Protein AF-A0A8H4RBU8-F1 (afdb_monomer_lite)

Sequence (210 aa):
MFERLAGYVRSFERNEGLQQQMAPPYAKTVLLDLEDGFGRPEDHDNSFPENPYINPYCLHPVEKALMDANFASVEMNLKRFIAARKVVIEFLESQYRCINSESRQLAEFVKSFKRTGLLLDPAREHRNHAPGLWSSIMCLNYAGEVLLRLEDYARTFVRDVPQETKSVFRLMQANFARSYKSLPRELAMKTASDLVESSWDKGCHFFFAA

Organism: NCBI:txid354080

Radius of gyration: 24.02 Å; chains: 1; bounding box: 47×50×72 Å

Secondary structure (DSSP, 8-state):
-HHHHHHHHHHHHT-HHHHHHTS-THHHHTTTSSSS-S--SS---S---SSTT--TT---HHHHHHHHHHHHHHTT-HHHHHHHHHHHHHHHHHHHHHHHHHHHHHHHHHHHH-STTSTT-TTSTT---PPPHHHHHHHHHHHHHHHHHHHHHHHTTS----HHHHHHHHHTHHHHHHHHHTSHHHHHHHHHHHHHHHHHHHHHHHHS--

Structure (mmCIF, N/CA/C/O backbone):
data_AF-A0A8H4RBU8-F1
#
_entry.id   AF-A0A8H4RBU8-F1
#
loop_
_atom_site.group_PDB
_atom_site.id
_atom_site.type_symbol
_atom_site.label_atom_id
_atom_site.label_alt_id
_atom_site.label_comp_id
_atom_site.label_asym_id
_atom_site.label_entity_id
_atom_site.label_seq_id
_atom_site.pdbx_PDB_ins_code
_atom_site.Cartn_x
_atom_site.Cartn_y
_atom_site.Cartn_z
_atom_site.occupancy
_atom_site.B_iso_or_equiv
_atom_site.auth_seq_id
_atom_site.auth_comp_id
_atom_site.auth_asym_id
_atom_site.auth_atom_id
_atom_site.pdbx_PDB_model_num
ATOM 1 N N . MET A 1 1 ? -5.779 -21.470 11.104 1.00 47.03 1 MET A N 1
ATOM 2 C CA . MET A 1 1 ? -5.625 -20.089 10.578 1.00 47.03 1 MET A CA 1
ATOM 3 C C . MET A 1 1 ? -5.223 -19.113 11.683 1.00 47.03 1 MET A C 1
ATOM 5 O O . MET A 1 1 ? -4.214 -18.441 11.525 1.00 47.03 1 MET A O 1
ATOM 9 N N . PHE A 1 2 ? -5.930 -19.100 12.821 1.00 48.91 2 PHE A N 1
ATOM 10 C CA . PHE A 1 2 ? -5.617 -18.235 13.969 1.00 48.91 2 PHE A CA 1
ATOM 11 C C . PHE A 1 2 ? -4.249 -18.485 14.619 1.00 48.91 2 PHE A C 1
ATOM 13 O O . PHE A 1 2 ? -3.610 -17.523 15.013 1.00 48.91 2 PHE A O 1
ATOM 20 N N . GLU A 1 3 ? -3.745 -19.722 14.664 1.00 62.94 3 GLU A N 1
ATOM 21 C CA . GLU A 1 3 ? -2.422 -19.996 15.258 1.00 62.94 3 GLU A CA 1
ATOM 22 C C . GLU A 1 3 ? -1.255 -19.400 14.468 1.00 62.94 3 GLU A C 1
ATOM 24 O O . GLU A 1 3 ? -0.310 -18.888 15.059 1.00 62.94 3 GLU A O 1
ATOM 29 N N . ARG A 1 4 ? -1.332 -19.404 13.130 1.00 60.72 4 ARG A N 1
ATOM 30 C CA . ARG A 1 4 ? -0.316 -18.752 12.286 1.00 60.72 4 ARG A CA 1
ATOM 31 C C . ARG A 1 4 ? -0.345 -17.238 12.467 1.00 60.72 4 ARG A C 1
ATOM 33 O O . ARG A 1 4 ? 0.707 -16.614 12.516 1.00 60.72 4 ARG A O 1
ATOM 40 N N . LEU A 1 5 ? -1.544 -16.668 12.613 1.00 58.22 5 LEU A N 1
ATOM 41 C CA . LEU A 1 5 ? -1.716 -15.245 12.891 1.00 58.22 5 LEU A CA 1
ATOM 42 C C . LEU A 1 5 ? -1.204 -14.888 14.295 1.00 58.22 5 LEU A C 1
ATOM 44 O O . LEU A 1 5 ? -0.493 -13.909 14.449 1.00 58.22 5 LEU A O 1
ATOM 48 N N . ALA A 1 6 ? -1.501 -15.710 15.304 1.00 67.25 6 ALA A N 1
ATOM 49 C CA . ALA A 1 6 ? -1.014 -15.528 16.668 1.00 67.25 6 ALA A CA 1
ATOM 50 C C . ALA A 1 6 ? 0.511 -15.675 16.751 1.00 67.25 6 ALA A C 1
ATOM 52 O O . ALA A 1 6 ? 1.163 -14.905 17.447 1.00 67.25 6 ALA A O 1
ATOM 53 N N . GLY A 1 7 ? 1.090 -16.624 16.010 1.00 73.75 7 GLY A N 1
ATOM 54 C CA . GLY A 1 7 ? 2.538 -16.765 15.867 1.00 73.75 7 GLY A CA 1
ATOM 55 C C . GLY A 1 7 ? 3.173 -15.526 15.240 1.00 73.75 7 GLY A C 1
ATOM 56 O O . GLY A 1 7 ? 4.149 -15.014 15.778 1.00 73.75 7 GLY A O 1
ATOM 57 N N . TYR A 1 8 ? 2.573 -15.004 14.166 1.00 70.12 8 TYR A N 1
ATOM 58 C CA . TYR A 1 8 ? 3.007 -13.767 13.518 1.00 70.12 8 TYR A CA 1
ATOM 59 C C . TYR A 1 8 ? 2.931 -12.559 14.465 1.00 70.12 8 TYR A C 1
ATOM 61 O O . TYR A 1 8 ? 3.923 -11.856 14.640 1.00 70.12 8 TYR A O 1
ATOM 69 N N . VAL A 1 9 ? 1.798 -12.360 15.146 1.00 69.31 9 VAL A N 1
ATOM 70 C CA . VAL A 1 9 ? 1.608 -11.256 16.104 1.00 69.31 9 VAL A CA 1
ATOM 71 C C . VAL A 1 9 ? 2.616 -11.348 17.252 1.00 69.31 9 VAL A C 1
ATOM 73 O O . VAL A 1 9 ? 3.317 -10.380 17.520 1.00 69.31 9 VAL A O 1
ATOM 76 N N . ARG A 1 10 ? 2.801 -12.533 17.847 1.00 71.69 10 ARG A N 1
ATOM 77 C CA . ARG A 1 10 ? 3.800 -12.747 18.910 1.00 71.69 10 ARG A CA 1
ATOM 78 C C . ARG A 1 10 ? 5.235 -12.532 18.436 1.00 71.69 10 ARG A C 1
ATOM 80 O O . ARG A 1 10 ? 6.072 -12.087 19.209 1.00 71.69 10 ARG A O 1
ATOM 87 N N . SER A 1 11 ? 5.557 -12.881 17.188 1.00 70.56 11 SER A N 1
ATOM 88 C CA . SER 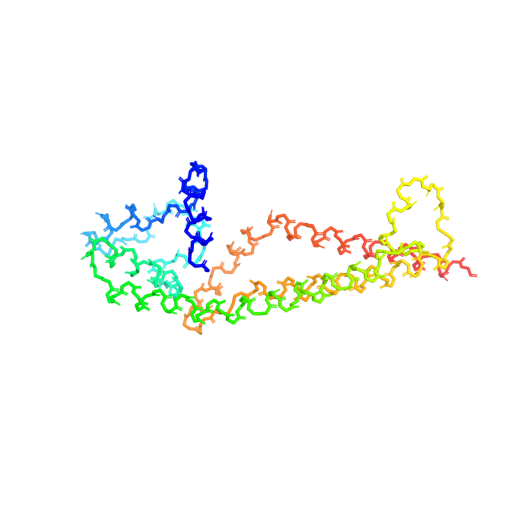A 1 11 ? 6.881 -12.589 16.625 1.00 70.56 11 SER A CA 1
ATOM 89 C C . SER A 1 11 ? 7.093 -11.096 16.388 1.00 70.56 11 SER A C 1
ATOM 91 O O . SER A 1 11 ? 8.215 -10.616 16.518 1.00 70.56 11 SER A O 1
ATOM 93 N N . PHE A 1 12 ? 6.016 -10.366 16.105 1.00 65.81 12 PHE A N 1
ATOM 94 C CA . PHE A 1 12 ? 6.028 -8.922 15.930 1.00 65.81 12 PHE A CA 1
ATOM 95 C C . PHE A 1 12 ? 6.224 -8.193 17.269 1.00 65.81 12 PHE A C 1
ATOM 97 O O . PHE A 1 12 ? 7.044 -7.286 17.353 1.00 65.81 12 PHE A O 1
ATOM 104 N N . GLU A 1 13 ? 5.566 -8.661 18.335 1.00 66.94 13 GLU A N 1
ATOM 105 C CA . GLU A 1 1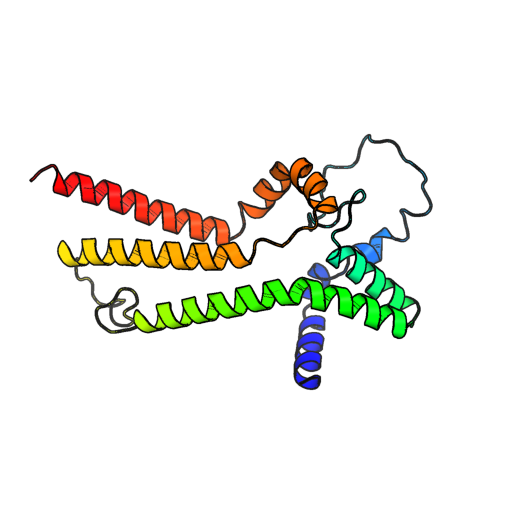3 ? 5.722 -8.156 19.713 1.00 66.94 13 GLU A CA 1
ATOM 106 C C . GLU A 1 13 ? 7.147 -8.311 20.273 1.00 66.94 13 GLU A C 1
ATOM 108 O O . GLU A 1 13 ? 7.510 -7.620 21.218 1.00 66.94 13 GLU A O 1
ATOM 113 N N . ARG A 1 14 ? 7.969 -9.204 19.704 1.00 75.00 14 ARG A N 1
ATOM 114 C CA . ARG A 1 14 ? 9.366 -9.419 20.126 1.00 75.00 14 ARG A CA 1
ATOM 115 C C . ARG A 1 14 ? 10.355 -8.418 19.533 1.00 75.00 14 ARG A C 1
ATOM 117 O O . ARG A 1 14 ? 11.491 -8.364 19.993 1.00 75.00 14 ARG A O 1
ATOM 124 N N . ASN A 1 15 ? 9.977 -7.690 18.483 1.00 78.94 15 ASN A N 1
ATOM 125 C CA . ASN A 1 15 ? 10.850 -6.702 17.862 1.00 78.94 15 ASN A CA 1
ATOM 126 C C . ASN A 1 15 ? 10.545 -5.323 18.452 1.00 78.94 15 ASN A C 1
ATOM 128 O O . ASN A 1 15 ? 9.564 -4.690 18.067 1.00 78.94 15 ASN A O 1
ATOM 132 N N . GLU A 1 16 ? 11.402 -4.853 19.359 1.00 71.81 16 GLU A N 1
ATOM 133 C CA . GLU A 1 16 ? 11.207 -3.579 20.064 1.00 71.81 16 GLU A CA 1
ATOM 134 C C . GLU A 1 16 ? 11.100 -2.374 19.118 1.00 71.81 16 GLU A C 1
ATOM 136 O O . GLU A 1 16 ? 10.319 -1.462 19.378 1.00 71.81 16 GLU A O 1
ATOM 141 N N . GLY A 1 17 ? 11.811 -2.377 17.984 1.00 72.31 17 GLY A N 1
ATOM 142 C CA . GLY A 1 17 ? 11.733 -1.288 17.004 1.00 72.31 17 GLY A CA 1
ATOM 143 C C . GLY A 1 17 ? 10.360 -1.207 16.335 1.00 72.31 17 GLY A C 1
ATOM 144 O O . GLY A 1 17 ? 9.771 -0.133 16.231 1.00 72.31 17 GLY A O 1
ATOM 145 N N . LEU A 1 18 ? 9.807 -2.356 15.941 1.00 63.50 18 LEU A N 1
ATOM 146 C CA . LEU A 1 18 ? 8.459 -2.430 15.373 1.00 63.50 18 LEU A CA 1
ATOM 147 C C . LEU A 1 18 ? 7.377 -2.190 16.430 1.00 63.50 18 LEU A C 1
ATOM 149 O O . LEU A 1 18 ? 6.341 -1.601 16.131 1.00 63.50 18 LEU A O 1
ATOM 153 N N . GLN A 1 19 ? 7.622 -2.607 17.671 1.00 66.00 19 GLN A N 1
ATOM 154 C CA . GLN A 1 19 ? 6.725 -2.354 18.792 1.00 66.00 19 GLN A CA 1
ATOM 155 C C . GLN A 1 19 ? 6.627 -0.857 19.104 1.00 66.00 19 GLN A C 1
ATOM 157 O O . GLN A 1 19 ? 5.526 -0.357 19.308 1.00 66.00 19 GLN A O 1
ATOM 162 N N . GLN A 1 20 ? 7.749 -0.132 19.088 1.00 66.12 20 GLN A N 1
ATOM 163 C CA . GLN A 1 20 ? 7.764 1.322 19.265 1.00 66.12 20 GLN A CA 1
ATOM 164 C C . GLN A 1 20 ? 7.075 2.048 18.102 1.00 66.12 20 GLN A C 1
ATOM 166 O O . GLN A 1 20 ? 6.310 2.975 18.345 1.00 66.12 20 GLN A O 1
ATOM 171 N N . GLN A 1 21 ? 7.275 1.593 16.860 1.00 62.91 21 GLN A N 1
ATOM 172 C CA . GLN A 1 21 ? 6.616 2.163 15.675 1.00 62.91 21 GLN A CA 1
ATOM 173 C C . GLN A 1 21 ? 5.107 1.886 15.617 1.00 62.91 21 GLN A C 1
ATOM 175 O O . GLN A 1 21 ? 4.357 2.683 15.062 1.00 62.91 21 GLN A O 1
ATOM 180 N N . MET A 1 22 ? 4.650 0.756 16.164 1.00 58.22 22 MET A N 1
ATOM 181 C CA . MET A 1 22 ? 3.228 0.396 16.209 1.00 58.22 22 MET A CA 1
ATOM 182 C C . MET A 1 22 ? 2.555 0.734 17.540 1.00 58.22 22 MET A C 1
ATOM 184 O O . MET A 1 22 ? 1.374 0.426 17.714 1.00 58.22 22 MET A O 1
ATOM 188 N N . ALA A 1 23 ? 3.277 1.352 18.480 1.00 64.06 23 ALA A N 1
ATOM 189 C CA . ALA A 1 23 ? 2.697 1.816 19.727 1.00 64.06 23 ALA A CA 1
ATOM 190 C C . ALA A 1 23 ? 1.659 2.897 19.397 1.00 64.06 23 ALA A C 1
ATOM 192 O O . ALA A 1 23 ? 2.007 3.931 18.821 1.00 64.06 23 ALA A O 1
ATOM 193 N N . PRO A 1 24 ? 0.377 2.680 19.726 1.00 60.12 24 PRO A N 1
ATOM 194 C CA . PRO A 1 24 ? -0.644 3.631 19.351 1.00 60.12 24 PRO A CA 1
ATOM 195 C C . PRO A 1 24 ? -0.396 4.977 20.049 1.00 60.12 24 PRO A C 1
ATOM 197 O O . PRO A 1 24 ? -0.233 5.004 21.273 1.00 60.12 24 PRO A O 1
ATOM 200 N N . PRO A 1 25 ? -0.426 6.113 19.330 1.00 62.50 25 PRO A N 1
ATOM 201 C CA . PRO A 1 25 ? -0.227 7.427 19.943 1.00 62.50 25 PRO A CA 1
ATOM 202 C C . PRO A 1 25 ? -1.323 7.749 20.971 1.00 62.50 25 PRO A C 1
ATOM 204 O O . PRO A 1 25 ? -1.067 8.458 21.944 1.00 62.50 25 PRO A O 1
ATOM 207 N N . TYR A 1 26 ? -2.510 7.149 20.821 1.00 59.38 26 TYR A N 1
ATOM 208 C CA . TYR A 1 26 ? -3.628 7.232 21.767 1.00 59.38 26 TYR A CA 1
ATOM 209 C C . TYR A 1 26 ? -3.370 6.523 23.108 1.00 59.38 26 TYR A C 1
ATOM 211 O O . TYR A 1 26 ? -4.093 6.781 24.065 1.00 59.38 26 TYR A O 1
ATOM 219 N N . ALA A 1 27 ? -2.331 5.689 23.238 1.00 49.91 27 ALA A N 1
ATOM 220 C CA . ALA A 1 27 ? -1.902 5.198 24.552 1.00 49.91 27 ALA A CA 1
ATOM 221 C C . ALA A 1 27 ? -1.202 6.284 25.394 1.00 49.91 27 ALA A C 1
ATOM 223 O O . ALA A 1 27 ? -1.146 6.156 26.613 1.00 49.91 27 ALA A O 1
ATOM 224 N N . LYS A 1 28 ? -0.677 7.346 24.760 1.00 47.62 28 LYS A N 1
ATOM 225 C CA . LYS A 1 28 ? 0.006 8.466 25.433 1.00 47.62 28 LYS A CA 1
ATOM 226 C C . LYS A 1 28 ? -0.839 9.741 25.541 1.00 47.62 28 LYS A C 1
ATOM 228 O O . LYS A 1 28 ? -0.664 10.477 26.501 1.00 47.62 28 LYS A O 1
ATOM 233 N N . THR A 1 29 ? -1.728 10.011 24.583 1.00 45.50 29 THR A N 1
ATOM 234 C CA . THR A 1 29 ? -2.421 11.317 24.453 1.00 45.50 29 THR A CA 1
ATOM 235 C C . THR A 1 29 ? -3.745 11.426 25.211 1.00 45.50 29 THR A C 1
ATOM 237 O O . THR A 1 29 ? -4.122 12.517 25.623 1.00 45.50 29 THR A O 1
ATOM 240 N N . VAL A 1 30 ? -4.449 10.322 25.479 1.00 44.06 30 VAL A N 1
ATOM 241 C CA . VAL A 1 30 ? -5.809 10.415 26.051 1.00 44.06 30 VAL A CA 1
ATOM 242 C C . VAL A 1 30 ? -5.823 10.877 27.516 1.00 44.06 30 VAL A C 1
ATOM 244 O O . VAL A 1 30 ? -6.834 11.392 27.982 1.00 44.06 30 VAL A O 1
ATOM 247 N N . LEU A 1 31 ? -4.707 10.758 28.238 1.00 40.53 31 LEU A N 1
ATOM 248 C CA . LEU A 1 31 ? -4.622 11.256 29.615 1.00 40.53 31 LEU A CA 1
ATOM 249 C C . LEU A 1 31 ? -4.379 12.770 29.720 1.00 40.53 31 LEU A C 1
ATOM 251 O O . LEU A 1 31 ? -4.458 13.283 30.828 1.00 40.53 31 LEU A O 1
ATOM 255 N N . LEU A 1 32 ? -4.089 13.478 28.621 1.00 41.75 32 LEU A N 1
ATOM 256 C CA . LEU A 1 32 ? -3.751 14.909 28.671 1.00 41.75 32 LEU A CA 1
ATOM 257 C C . LEU A 1 32 ? -4.797 15.822 28.006 1.00 41.75 32 LEU A C 1
ATOM 259 O O . LEU A 1 32 ? -4.982 16.939 28.470 1.00 41.75 32 LEU A O 1
ATOM 263 N N . ASP A 1 33 ? -5.549 15.349 27.006 1.00 39.94 33 ASP A N 1
ATOM 264 C CA . ASP A 1 33 ? -6.381 16.248 26.179 1.00 39.94 33 ASP A CA 1
ATOM 265 C C . ASP A 1 33 ? -7.879 16.294 26.541 1.00 39.94 33 ASP A C 1
ATOM 267 O O . ASP A 1 33 ? -8.643 17.033 25.922 1.00 39.94 33 ASP A O 1
ATOM 271 N N . LEU A 1 34 ? -8.343 15.515 27.526 1.00 42.97 34 LEU A N 1
ATOM 272 C CA . LEU A 1 34 ? -9.742 15.583 27.989 1.00 42.97 34 LEU A CA 1
ATOM 273 C C . LEU A 1 34 ? -9.952 16.529 29.183 1.00 42.97 34 LEU A C 1
ATOM 275 O O . LEU A 1 34 ? -11.103 16.800 29.526 1.00 42.97 34 LEU A O 1
ATOM 279 N N . GLU A 1 35 ? -8.879 17.042 29.793 1.00 40.44 35 GLU A N 1
ATOM 280 C CA . GLU A 1 35 ? -8.968 17.973 30.928 1.00 40.44 35 GLU A CA 1
ATOM 281 C C . GLU A 1 35 ? -8.773 19.446 30.544 1.00 40.44 35 GLU A C 1
ATOM 283 O O . GLU A 1 35 ? -9.277 20.308 31.263 1.00 40.44 35 GLU A O 1
ATOM 288 N N . ASP A 1 36 ? -8.146 19.760 29.404 1.00 33.75 36 ASP A N 1
ATOM 289 C CA . ASP A 1 36 ? -7.885 21.153 29.019 1.00 33.75 36 ASP A CA 1
ATOM 290 C C . ASP A 1 36 ? -8.813 21.612 27.885 1.00 33.75 36 ASP A C 1
ATOM 292 O O . ASP A 1 36 ? -8.657 21.303 26.702 1.00 33.75 36 ASP A O 1
ATOM 296 N N . GLY A 1 37 ? -9.867 22.324 28.281 1.00 35.09 37 GLY A N 1
ATOM 297 C CA . GLY A 1 37 ? -10.867 22.862 27.372 1.00 35.09 37 GLY A CA 1
ATOM 298 C C . GLY A 1 37 ? -10.277 23.864 26.382 1.00 35.09 37 GLY A C 1
ATOM 299 O O . GLY A 1 37 ? -9.488 24.717 26.762 1.00 35.09 37 GLY A O 1
ATOM 300 N N . PHE A 1 38 ? -10.731 23.795 25.125 1.00 37.47 38 PHE A N 1
ATOM 301 C CA . PHE A 1 38 ? -10.695 24.879 24.127 1.00 37.47 38 PHE A CA 1
ATOM 302 C C . PHE A 1 38 ? -9.485 25.841 24.228 1.00 37.47 38 PHE A C 1
ATOM 304 O O . PHE A 1 38 ? -9.647 27.064 24.288 1.00 37.47 38 PHE A O 1
ATOM 311 N N . GLY A 1 39 ? -8.272 25.282 24.241 1.00 29.88 39 GLY A N 1
ATOM 312 C CA . GLY A 1 39 ? -7.016 26.027 24.223 1.00 29.88 39 GLY A CA 1
ATOM 313 C C . GLY A 1 39 ? -6.760 26.685 22.864 1.00 29.88 39 GLY A C 1
ATOM 314 O O . GLY A 1 39 ? -7.082 26.135 21.813 1.00 29.88 39 GLY A O 1
ATOM 315 N N . ARG A 1 40 ? -6.228 27.909 22.901 1.00 34.25 40 ARG A N 1
ATOM 316 C CA . ARG A 1 40 ? -6.019 28.828 21.768 1.00 34.25 40 ARG A CA 1
ATOM 317 C C . ARG A 1 40 ? -5.132 28.252 20.645 1.00 34.25 40 ARG A C 1
ATOM 319 O O . ARG A 1 40 ? -4.237 27.465 20.926 1.00 34.25 40 ARG A O 1
ATOM 326 N N . PRO A 1 41 ? -5.308 28.710 19.389 1.00 39.34 41 PRO A N 1
ATOM 327 C CA . PRO A 1 41 ? -4.567 28.232 18.221 1.00 39.34 41 PRO A CA 1
ATOM 328 C C . PRO A 1 41 ? -3.205 28.930 18.060 1.00 39.34 41 PRO A C 1
ATOM 330 O O . PRO A 1 41 ? -2.902 29.439 16.985 1.00 39.34 41 PRO A O 1
ATOM 333 N N . GLU A 1 42 ? -2.396 29.009 19.113 1.00 39.84 42 GLU A N 1
ATOM 334 C CA . GLU A 1 42 ? -1.063 29.614 19.036 1.00 39.84 42 GLU A CA 1
ATOM 335 C C . GLU A 1 42 ? -0.072 28.715 19.792 1.00 39.84 42 GLU A C 1
ATOM 337 O O . GLU A 1 42 ? -0.317 28.342 20.934 1.00 39.84 42 GLU A O 1
ATOM 342 N N . ASP A 1 43 ? 1.012 28.335 19.107 1.00 35.00 43 ASP A N 1
ATOM 343 C CA . ASP A 1 43 ? 2.185 27.597 19.610 1.00 35.00 43 ASP A CA 1
ATOM 344 C C . ASP A 1 43 ? 2.138 26.059 19.706 1.00 35.00 43 ASP A C 1
ATOM 346 O O . ASP A 1 43 ? 2.895 25.458 20.471 1.00 35.00 43 ASP A O 1
ATOM 350 N N . HIS A 1 44 ? 1.375 25.372 18.848 1.00 41.19 44 HIS A N 1
ATOM 351 C CA . HIS A 1 44 ? 1.728 23.980 18.547 1.00 41.19 44 HIS A CA 1
ATOM 352 C C . HIS A 1 44 ? 2.931 23.955 17.604 1.00 41.19 44 HIS A C 1
ATOM 354 O O . HIS A 1 44 ? 2.822 24.239 16.409 1.00 41.19 44 HIS A O 1
ATOM 360 N N . ASP A 1 45 ? 4.085 23.614 18.177 1.00 37.59 45 ASP A N 1
ATOM 361 C CA . ASP A 1 45 ? 5.233 23.055 17.475 1.00 37.59 45 ASP A CA 1
ATOM 362 C C . ASP A 1 45 ? 4.734 22.201 16.296 1.00 37.59 45 ASP A C 1
ATOM 364 O O . ASP A 1 45 ? 3.919 21.296 16.478 1.00 37.59 45 ASP A O 1
ATOM 368 N N . ASN A 1 46 ? 5.159 22.537 15.075 1.00 40.50 46 ASN A N 1
ATOM 369 C CA . ASN A 1 46 ? 4.684 21.974 13.801 1.00 40.50 46 ASN A CA 1
ATOM 370 C C . ASN A 1 46 ? 5.085 20.492 13.607 1.00 40.50 46 ASN A C 1
ATOM 372 O O . ASN A 1 46 ? 5.299 20.026 12.482 1.00 40.50 46 ASN A O 1
ATOM 376 N N . SER A 1 47 ? 5.203 19.731 14.691 1.00 44.91 47 SER A N 1
ATOM 377 C CA . SER A 1 47 ? 5.281 18.282 14.698 1.00 44.91 47 SER A CA 1
ATOM 378 C C . SER A 1 47 ? 3.893 17.723 14.383 1.00 44.91 47 SER A C 1
ATOM 380 O O . SER A 1 47 ? 3.154 17.230 15.230 1.00 44.91 47 SER A O 1
ATOM 382 N N . PHE A 1 48 ? 3.516 17.817 13.105 1.00 46.31 48 PHE A N 1
ATOM 383 C CA . PHE A 1 48 ? 2.414 17.025 12.575 1.00 46.31 48 PHE A CA 1
ATOM 384 C C . PHE A 1 48 ? 2.590 15.572 13.033 1.00 46.31 48 PHE A C 1
ATOM 386 O O . PHE A 1 48 ? 3.718 15.066 12.981 1.00 46.31 48 PHE A O 1
ATOM 393 N N . PRO A 1 49 ? 1.513 14.889 13.455 1.00 52.31 49 PRO A N 1
ATOM 394 C CA . PRO A 1 49 ? 1.610 13.488 13.815 1.00 52.31 49 PRO A CA 1
ATOM 395 C C . PRO A 1 49 ? 2.244 12.714 12.659 1.00 52.31 49 PRO A C 1
ATOM 397 O O . PRO A 1 49 ? 1.903 12.915 11.490 1.00 52.31 49 PRO A O 1
ATOM 400 N N . GLU A 1 50 ? 3.172 11.819 13.002 1.00 58.06 50 GLU A N 1
ATOM 401 C CA . GLU A 1 50 ? 3.887 10.945 12.062 1.00 58.06 50 GLU A CA 1
ATOM 402 C C . GLU A 1 50 ? 2.904 10.189 11.142 1.00 58.06 50 GLU A C 1
ATOM 404 O O . GLU A 1 50 ? 3.199 9.897 9.982 1.00 58.06 50 GLU A O 1
ATOM 409 N N . ASN A 1 51 ? 1.678 9.974 11.638 1.00 62.75 51 ASN A N 1
ATOM 410 C CA . ASN A 1 51 ? 0.528 9.529 10.870 1.00 62.75 51 ASN A CA 1
ATOM 411 C C . ASN A 1 51 ? -0.397 10.708 10.478 1.00 62.75 51 ASN A C 1
ATOM 413 O O . ASN A 1 51 ? -1.143 11.216 11.319 1.00 62.75 51 ASN A O 1
ATOM 417 N N . PRO A 1 52 ? -0.466 11.079 9.188 1.00 64.00 52 PRO A N 1
ATOM 418 C CA . PRO A 1 52 ? -1.274 12.208 8.728 1.00 64.00 52 PRO A CA 1
ATOM 419 C C . PRO A 1 52 ? -2.793 11.925 8.707 1.00 64.00 52 PRO A C 1
ATOM 421 O O . PRO A 1 52 ? -3.580 12.809 8.377 1.00 64.00 52 PRO A O 1
ATOM 424 N N . TYR A 1 53 ? -3.218 10.707 9.063 1.00 67.56 53 TYR A N 1
ATOM 425 C CA . TYR A 1 53 ? -4.627 10.313 9.222 1.00 67.56 53 TYR A CA 1
ATOM 426 C C . TYR A 1 53 ? -5.147 10.540 10.653 1.00 67.56 53 TYR A C 1
ATOM 428 O O . TYR A 1 53 ? -6.341 10.363 10.909 1.00 67.56 53 TYR A O 1
ATOM 436 N N . ILE A 1 54 ? -4.264 10.944 11.572 1.00 66.94 54 ILE A N 1
ATOM 437 C CA . ILE A 1 54 ? -4.595 11.335 12.940 1.00 66.94 54 ILE A CA 1
ATOM 438 C C . ILE A 1 54 ? -4.672 12.860 12.954 1.00 66.94 54 ILE A C 1
ATOM 440 O O . ILE A 1 54 ? -3.662 13.543 13.061 1.00 66.94 54 ILE A O 1
ATOM 444 N N . ASN A 1 55 ? -5.872 13.405 12.783 1.00 65.44 55 ASN A N 1
ATOM 445 C CA . ASN A 1 55 ? -6.118 14.838 12.903 1.00 65.44 55 ASN A CA 1
ATOM 446 C C . ASN A 1 55 ? -7.150 15.069 14.023 1.00 65.44 55 ASN A C 1
ATOM 448 O O . ASN A 1 55 ? -8.215 14.444 13.965 1.00 65.44 55 ASN A O 1
ATOM 452 N N . PRO A 1 56 ? -6.885 15.965 14.998 1.00 62.84 56 PRO A N 1
ATOM 453 C CA . PRO A 1 56 ? -7.839 16.313 16.058 1.00 62.84 56 PRO A CA 1
ATOM 454 C C . PRO A 1 56 ? -9.222 16.724 15.532 1.00 62.84 56 PRO A C 1
ATOM 456 O O . PRO A 1 56 ? -10.242 16.451 16.156 1.00 62.84 56 PRO A O 1
ATOM 459 N N . TYR A 1 57 ? -9.265 17.346 14.353 1.00 62.19 57 TYR A N 1
ATOM 460 C CA . TYR A 1 57 ? -10.481 17.874 13.738 1.00 62.19 57 TYR A CA 1
ATOM 461 C C . TYR A 1 57 ? -11.228 16.853 12.870 1.00 62.19 57 TYR A C 1
ATOM 463 O O . TYR A 1 57 ? -12.402 17.051 12.564 1.00 62.19 57 TYR A O 1
ATOM 471 N N . CYS A 1 58 ? -10.576 15.766 12.446 1.00 64.75 58 CYS A N 1
ATOM 472 C CA . CYS A 1 58 ? -11.222 14.702 11.679 1.00 64.75 58 CYS A CA 1
ATOM 473 C C . CYS A 1 58 ? -10.408 13.407 11.749 1.00 64.75 58 CYS A C 1
ATOM 475 O O . CYS A 1 58 ? -9.396 13.249 11.064 1.00 64.75 58 CYS A O 1
ATOM 477 N N . LEU A 1 59 ? -10.885 12.460 12.555 1.00 70.50 59 LEU A N 1
ATOM 478 C CA . LEU A 1 59 ? -10.320 11.118 12.622 1.00 70.50 59 LEU A CA 1
ATOM 479 C C . LEU A 1 59 ? -10.810 10.286 11.439 1.00 70.50 59 LEU A C 1
ATOM 481 O O . LEU A 1 59 ? -12.014 10.11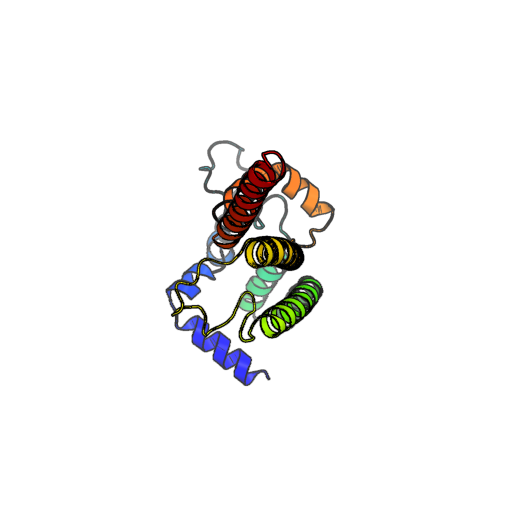2 11.232 1.00 70.50 59 LEU A O 1
ATOM 485 N N . HIS A 1 60 ? -9.865 9.723 10.690 1.00 78.25 60 HIS A N 1
ATOM 486 C CA . HIS A 1 60 ? -10.173 8.731 9.670 1.00 78.25 60 HIS A CA 1
ATOM 487 C C . HIS A 1 60 ? -10.937 7.542 10.302 1.00 78.25 60 HIS A C 1
ATOM 489 O O . HIS A 1 60 ? -10.584 7.134 11.412 1.00 78.25 60 HIS A O 1
ATOM 495 N N . PRO A 1 61 ? -11.944 6.934 9.635 1.00 82.44 61 PRO A N 1
ATOM 496 C CA . PRO A 1 61 ? -12.780 5.890 10.246 1.00 82.44 61 PRO A CA 1
ATOM 497 C C . PRO A 1 61 ? -11.990 4.717 10.827 1.00 82.44 61 PRO A C 1
ATOM 499 O O . PRO A 1 61 ? -12.340 4.195 11.882 1.00 82.44 61 PRO A O 1
ATOM 502 N N . VAL A 1 62 ? -10.900 4.336 10.157 1.00 85.12 62 VAL A N 1
ATOM 503 C CA . VAL A 1 62 ? -9.986 3.292 10.640 1.00 85.12 62 VAL A CA 1
ATOM 504 C C . VAL A 1 62 ? -9.294 3.719 11.931 1.00 85.12 62 VAL A C 1
ATOM 506 O O . VAL A 1 62 ? -9.275 2.941 12.873 1.00 85.12 62 VAL A O 1
ATOM 509 N N . GLU A 1 63 ? -8.783 4.949 12.014 1.00 83.81 63 GLU A N 1
ATOM 510 C CA . GLU A 1 63 ? -8.104 5.443 13.221 1.00 83.81 63 GLU A CA 1
ATOM 511 C C . GLU A 1 63 ? -9.078 5.552 14.395 1.00 83.81 63 GLU A C 1
ATOM 513 O O . GLU A 1 63 ? -8.769 5.116 15.501 1.00 83.81 63 GLU A O 1
ATOM 518 N N . LYS A 1 64 ? -10.302 6.032 14.140 1.00 84.19 64 LYS A N 1
ATOM 519 C CA . LYS A 1 64 ? -11.375 6.046 15.138 1.00 84.19 64 LYS A CA 1
ATOM 520 C C . LYS A 1 64 ? -11.684 4.637 15.651 1.00 84.19 64 LYS A C 1
ATOM 522 O O . LYS A 1 64 ? -11.749 4.423 16.856 1.00 84.19 64 LYS A O 1
ATOM 527 N N . ALA A 1 65 ? -11.845 3.670 14.749 1.00 88.19 65 ALA A N 1
ATOM 528 C CA . ALA A 1 65 ? -12.134 2.292 15.128 1.00 88.19 65 ALA A CA 1
ATOM 529 C C . ALA A 1 65 ? -10.956 1.623 15.862 1.00 88.19 65 ALA A C 1
ATOM 531 O O . ALA A 1 65 ? -11.178 0.848 16.788 1.00 88.19 65 ALA A O 1
ATOM 532 N N . LEU A 1 66 ? -9.707 1.938 15.509 1.00 87.50 66 LEU A N 1
ATOM 533 C CA . LEU A 1 66 ? -8.527 1.474 16.248 1.00 87.50 66 LEU A CA 1
ATOM 534 C C . LEU A 1 66 ? -8.464 2.076 17.658 1.00 87.50 66 LEU A C 1
ATOM 536 O O . LEU A 1 66 ? -8.182 1.358 18.617 1.00 87.50 66 LEU A O 1
ATOM 540 N N . MET A 1 67 ? -8.792 3.361 17.799 1.00 85.00 67 MET A N 1
ATOM 541 C CA . MET A 1 67 ? -8.902 4.033 19.093 1.00 85.00 67 MET A CA 1
ATOM 542 C C . MET A 1 67 ? -10.006 3.401 19.958 1.00 85.00 67 MET A C 1
ATOM 544 O O . MET A 1 67 ? -9.761 3.052 21.112 1.00 85.00 67 MET A O 1
ATOM 548 N N . ASP A 1 68 ? -11.191 3.160 19.388 1.00 86.00 68 ASP A N 1
ATOM 549 C CA . ASP A 1 68 ? -12.296 2.463 20.060 1.00 86.00 68 ASP A CA 1
ATOM 550 C C . ASP A 1 68 ? -11.924 1.031 20.474 1.00 86.00 68 ASP A C 1
ATOM 552 O O . ASP A 1 68 ? -12.285 0.585 21.565 1.00 86.00 68 ASP A O 1
ATOM 556 N N . ALA A 1 69 ? -11.185 0.306 19.628 1.00 87.69 69 ALA A N 1
ATOM 557 C CA . ALA A 1 69 ? -10.680 -1.024 19.954 1.00 87.69 69 ALA A CA 1
ATOM 558 C C . ALA A 1 69 ? -9.683 -0.976 21.122 1.00 87.69 69 ALA A C 1
ATOM 560 O O . ALA A 1 69 ? -9.748 -1.827 22.010 1.00 87.69 69 ALA A O 1
ATOM 561 N N . ASN A 1 70 ? -8.806 0.030 21.166 1.00 85.81 70 ASN A N 1
ATOM 562 C CA . ASN A 1 70 ? -7.877 0.217 22.276 1.00 85.81 70 ASN A CA 1
ATOM 563 C C . ASN A 1 70 ? -8.623 0.457 23.601 1.00 85.81 70 ASN A C 1
ATOM 565 O O . ASN A 1 70 ? -8.386 -0.255 24.575 1.00 85.81 70 ASN A O 1
ATOM 569 N N . PHE A 1 71 ? -9.595 1.377 23.625 1.00 84.44 71 PHE A N 1
ATOM 570 C CA . PHE A 1 71 ? -10.419 1.613 24.818 1.00 84.44 71 PHE A CA 1
ATOM 571 C C . PHE A 1 71 ? -11.196 0.376 25.252 1.00 84.44 71 PHE A C 1
ATOM 573 O O . PHE A 1 71 ? -11.174 0.011 26.423 1.00 84.44 71 PHE A O 1
ATOM 580 N N . ALA A 1 72 ? -11.830 -0.319 24.306 1.00 87.81 72 ALA A N 1
ATOM 581 C CA . ALA A 1 72 ? -12.557 -1.546 24.600 1.00 87.81 72 ALA A CA 1
ATOM 582 C C . ALA A 1 72 ? -11.650 -2.641 25.182 1.00 87.81 72 ALA A C 1
ATOM 584 O O . ALA A 1 72 ? -12.105 -3.435 26.002 1.00 87.81 72 ALA A O 1
ATOM 585 N N . SER A 1 73 ? -10.376 -2.684 24.776 1.00 84.88 73 SER A N 1
ATOM 586 C CA . SER A 1 73 ? -9.387 -3.602 25.343 1.00 84.88 73 SER A CA 1
ATOM 587 C C . SER A 1 73 ? -9.056 -3.253 26.795 1.00 84.88 73 SER A C 1
ATOM 589 O O . SER A 1 73 ? -8.991 -4.155 27.628 1.00 84.88 73 SER A O 1
ATOM 591 N N . VAL A 1 74 ? -8.881 -1.965 27.112 1.00 84.88 74 VAL A N 1
ATOM 592 C CA . VAL A 1 74 ? -8.625 -1.487 28.485 1.00 84.88 74 VAL A CA 1
ATOM 593 C C . VAL A 1 74 ? -9.830 -1.745 29.394 1.00 84.88 74 VAL A C 1
ATOM 595 O O . VAL A 1 74 ? -9.675 -2.245 30.503 1.00 84.88 74 VAL A O 1
ATOM 598 N N . GLU A 1 75 ? -11.041 -1.486 28.899 1.00 87.56 75 GLU A N 1
ATOM 599 C CA . GLU A 1 75 ? -12.310 -1.738 29.600 1.00 87.56 75 GLU A CA 1
ATOM 600 C C . GLU A 1 75 ? -12.676 -3.237 29.682 1.00 87.56 75 GLU A C 1
ATOM 602 O O . GLU A 1 75 ? -13.709 -3.590 30.249 1.00 87.56 75 GLU A O 1
ATOM 607 N N . MET A 1 76 ? -11.877 -4.127 29.076 1.00 88.56 76 MET A N 1
ATOM 608 C CA . MET A 1 76 ? -12.173 -5.559 28.903 1.00 88.56 76 MET A CA 1
ATOM 609 C C . MET A 1 76 ? -13.549 -5.840 28.261 1.00 88.56 76 MET A C 1
ATOM 611 O O . MET A 1 76 ? -14.167 -6.888 28.471 1.00 88.56 76 MET A O 1
ATOM 615 N N . ASN A 1 77 ? -14.039 -4.921 27.427 1.00 91.88 77 ASN A N 1
ATOM 616 C CA . ASN A 1 77 ? -15.329 -5.027 26.758 1.00 91.88 77 ASN A CA 1
ATOM 617 C C . ASN A 1 77 ? -15.194 -5.719 25.395 1.00 91.88 77 ASN A C 1
ATOM 619 O O . ASN A 1 77 ? -15.063 -5.089 24.340 1.00 91.88 77 ASN A O 1
ATOM 623 N N . LEU A 1 78 ? -15.302 -7.049 25.410 1.00 91.25 78 LEU A N 1
ATOM 624 C CA . LEU A 1 78 ? -15.155 -7.878 24.212 1.00 91.25 78 LEU A CA 1
ATOM 625 C C . LEU A 1 78 ? -16.148 -7.518 23.092 1.00 91.25 78 LEU A C 1
ATOM 627 O O . LEU A 1 78 ? -15.788 -7.548 21.916 1.00 91.25 78 LEU A O 1
ATOM 631 N N . LYS A 1 79 ? -17.396 -7.163 23.428 1.00 93.75 79 LYS A N 1
ATOM 632 C CA . LYS A 1 79 ? -18.417 -6.832 22.418 1.00 93.75 79 LYS A CA 1
ATOM 633 C C . LYS A 1 79 ? -18.035 -5.573 21.641 1.00 93.75 79 LYS A C 1
ATOM 635 O O . LYS A 1 79 ? -18.098 -5.574 20.412 1.00 93.75 79 LYS A O 1
ATOM 640 N N . ARG A 1 80 ? -17.600 -4.529 22.352 1.00 90.88 80 ARG A N 1
ATOM 641 C CA . ARG A 1 80 ? -17.151 -3.267 21.748 1.00 90.88 80 ARG A CA 1
ATOM 642 C C . ARG A 1 80 ? -15.884 -3.475 20.917 1.00 90.88 80 ARG A C 1
ATOM 644 O O . ARG A 1 80 ? -15.808 -2.979 19.797 1.00 90.88 80 ARG A O 1
ATOM 651 N N . PHE A 1 81 ? -14.956 -4.297 21.406 1.00 90.19 81 PHE A N 1
ATOM 652 C CA . PHE A 1 81 ? -13.738 -4.648 20.676 1.00 90.19 81 PHE A CA 1
ATOM 653 C C . PHE A 1 81 ? -14.036 -5.352 19.344 1.00 90.19 81 PHE A C 1
ATOM 655 O O . PHE A 1 81 ? -13.493 -4.984 18.303 1.00 90.19 81 PHE A O 1
ATOM 662 N N . ILE A 1 82 ? -14.934 -6.345 19.347 1.00 91.81 82 ILE A N 1
ATOM 663 C CA . ILE A 1 82 ? -15.328 -7.070 18.129 1.00 91.81 82 ILE A CA 1
ATOM 664 C C . ILE A 1 82 ? -15.997 -6.128 17.122 1.00 91.81 82 ILE A C 1
ATOM 666 O O . ILE A 1 82 ? -15.701 -6.211 15.930 1.00 91.81 82 ILE A O 1
ATOM 670 N N . ALA A 1 83 ? -16.869 -5.229 17.587 1.00 92.56 83 ALA A N 1
ATOM 671 C CA . ALA A 1 83 ? -17.529 -4.253 16.725 1.00 92.56 83 ALA A CA 1
ATOM 672 C C . ALA A 1 83 ? -16.519 -3.296 16.070 1.00 92.56 83 ALA A C 1
ATOM 674 O O . ALA A 1 83 ? -16.540 -3.123 14.853 1.00 92.56 83 ALA A O 1
ATOM 675 N N . ALA A 1 84 ? -15.586 -2.747 16.849 1.00 90.88 84 ALA A N 1
ATOM 676 C CA . ALA A 1 84 ? -14.531 -1.873 16.344 1.00 90.88 84 ALA A CA 1
ATOM 677 C C . ALA A 1 84 ? -13.616 -2.597 15.336 1.00 90.88 84 ALA A C 1
ATOM 679 O O . ALA A 1 84 ? -13.360 -2.101 14.238 1.00 90.88 84 ALA A O 1
ATOM 680 N N . ARG A 1 85 ? -13.207 -3.833 15.651 1.00 90.88 85 ARG A N 1
ATOM 681 C CA . ARG A 1 85 ? -12.426 -4.685 14.744 1.00 90.88 85 ARG A CA 1
ATOM 682 C C . ARG A 1 85 ? -13.151 -4.940 13.421 1.00 90.88 85 ARG A C 1
ATOM 684 O O . ARG A 1 85 ? -12.507 -4.945 12.374 1.00 90.88 85 ARG A O 1
ATOM 691 N N . LYS A 1 86 ? -14.468 -5.166 13.459 1.00 92.25 86 LYS A N 1
ATOM 692 C CA . LYS A 1 86 ? -15.282 -5.385 12.258 1.00 92.25 86 LYS A CA 1
ATOM 693 C C . LYS A 1 86 ? -15.210 -4.179 11.316 1.00 92.25 86 LYS A C 1
ATOM 695 O O . LYS A 1 86 ? -14.941 -4.379 10.139 1.00 92.25 86 LYS A O 1
ATOM 700 N N . VAL A 1 87 ? -15.340 -2.959 11.842 1.00 90.25 87 VAL A N 1
ATOM 701 C CA . VAL A 1 87 ? -15.250 -1.718 11.048 1.00 90.25 87 VAL A CA 1
ATOM 702 C C . VAL A 1 87 ? -13.900 -1.599 10.339 1.00 90.25 87 VAL A C 1
ATOM 704 O O . VAL A 1 87 ? -13.859 -1.312 9.145 1.00 90.25 87 VAL A O 1
ATOM 707 N N . VAL A 1 88 ? -12.794 -1.864 11.044 1.00 89.38 88 VAL A N 1
ATOM 708 C CA . VAL A 1 88 ? -11.446 -1.819 10.449 1.00 89.38 88 VAL A CA 1
ATOM 709 C C . VAL A 1 88 ? -11.309 -2.833 9.314 1.00 89.38 88 VAL A C 1
ATOM 711 O O . VAL A 1 88 ? -10.796 -2.496 8.248 1.00 89.38 88 VAL A O 1
ATOM 714 N N . ILE A 1 89 ? -11.769 -4.068 9.535 1.00 89.31 89 ILE A N 1
ATOM 715 C CA . ILE A 1 89 ? -11.680 -5.135 8.534 1.00 89.31 89 ILE A CA 1
ATOM 716 C C . ILE A 1 89 ? -12.525 -4.786 7.311 1.00 89.31 89 ILE A C 1
ATOM 718 O O . ILE A 1 89 ? -11.994 -4.807 6.208 1.00 89.31 89 ILE A O 1
ATOM 722 N N . GLU A 1 90 ? -13.797 -4.430 7.492 1.00 89.44 90 GLU A N 1
ATOM 723 C CA . GLU A 1 90 ? -14.705 -4.117 6.381 1.00 89.44 90 GLU A CA 1
ATOM 724 C C . GLU A 1 90 ? -14.189 -2.947 5.537 1.00 89.44 90 GLU A C 1
ATOM 726 O O . GLU A 1 90 ? -14.263 -2.990 4.310 1.00 89.44 90 GLU A O 1
ATOM 731 N N . PHE A 1 91 ? -13.607 -1.933 6.181 1.00 86.75 91 PHE A N 1
ATOM 732 C CA . PHE A 1 91 ? -13.050 -0.780 5.483 1.00 86.75 91 PHE A CA 1
ATOM 733 C C . PHE A 1 91 ? -11.789 -1.126 4.677 1.00 86.75 91 PHE A C 1
ATOM 735 O O . PHE A 1 91 ? -11.633 -0.684 3.542 1.00 86.75 91 PHE A O 1
ATOM 742 N N . LEU A 1 92 ? -10.869 -1.904 5.254 1.00 87.56 92 LEU A N 1
ATOM 743 C CA . LEU A 1 92 ? -9.593 -2.234 4.608 1.00 87.56 92 LEU A CA 1
ATOM 744 C C . LEU A 1 92 ? -9.691 -3.422 3.643 1.00 87.56 92 LEU A C 1
ATOM 746 O O . LEU A 1 92 ? -8.786 -3.635 2.835 1.00 87.56 92 LEU A O 1
ATOM 750 N N . GLU A 1 93 ? -10.768 -4.204 3.705 1.00 88.94 93 GLU A N 1
ATOM 751 C CA . GLU A 1 93 ? -10.931 -5.406 2.893 1.00 88.94 93 GLU A CA 1
ATOM 752 C C . GLU A 1 93 ? -11.024 -5.097 1.394 1.00 88.94 93 GLU A C 1
ATOM 754 O O . GLU A 1 93 ? -10.424 -5.820 0.595 1.00 88.94 93 GLU A O 1
ATOM 759 N N . SER A 1 94 ? -11.716 -4.023 0.995 1.00 85.00 94 SER A N 1
ATOM 760 C CA . SER A 1 94 ? -11.786 -3.625 -0.419 1.00 85.00 94 SER A CA 1
ATOM 761 C C . SER A 1 94 ? -10.391 -3.320 -0.973 1.00 85.00 94 SER A C 1
ATOM 763 O O . SER A 1 94 ? -9.986 -3.892 -1.985 1.00 85.00 94 SER A O 1
ATOM 765 N N . GLN A 1 95 ? -9.618 -2.507 -0.251 1.00 86.19 95 GLN A N 1
ATOM 766 C CA . GLN A 1 95 ? -8.255 -2.129 -0.620 1.00 86.19 95 GLN A CA 1
ATOM 767 C C . GLN A 1 95 ? -7.333 -3.347 -0.657 1.00 86.19 95 GLN A C 1
ATOM 769 O O . GLN A 1 95 ? -6.587 -3.529 -1.617 1.00 86.19 95 GLN A O 1
ATOM 774 N N . TYR A 1 96 ? -7.426 -4.235 0.338 1.00 88.88 96 TYR A N 1
ATOM 775 C CA . TYR A 1 96 ? -6.653 -5.475 0.355 1.00 88.88 96 TYR A CA 1
ATOM 776 C C . TYR A 1 96 ? -6.940 -6.348 -0.872 1.00 88.88 96 TYR A C 1
ATOM 778 O O . TYR A 1 96 ? -6.010 -6.879 -1.484 1.00 88.88 96 TYR A O 1
ATOM 786 N N . ARG A 1 97 ? -8.212 -6.485 -1.268 1.00 90.38 97 ARG A N 1
ATOM 787 C CA . ARG A 1 97 ? -8.593 -7.245 -2.467 1.00 90.38 97 ARG A CA 1
ATOM 788 C C . ARG A 1 97 ? -7.997 -6.627 -3.732 1.00 90.38 97 ARG A C 1
ATOM 790 O O . ARG A 1 97 ? -7.447 -7.373 -4.540 1.00 90.38 97 ARG A O 1
ATOM 797 N N . CYS A 1 98 ? -8.041 -5.302 -3.872 1.00 89.56 98 CYS A N 1
ATOM 798 C CA . CYS A 1 98 ? -7.430 -4.591 -4.998 1.00 89.56 98 CYS A CA 1
ATOM 799 C C . CYS A 1 98 ? -5.910 -4.806 -5.051 1.00 89.56 98 CYS A C 1
ATOM 801 O O . CYS A 1 98 ? -5.395 -5.257 -6.072 1.00 89.56 98 CYS A O 1
ATOM 803 N N . ILE A 1 99 ? -5.203 -4.591 -3.936 1.00 90.12 99 ILE A N 1
ATOM 804 C CA . ILE A 1 99 ? -3.746 -4.793 -3.839 1.00 90.12 99 ILE A CA 1
ATOM 805 C C . ILE A 1 99 ? -3.375 -6.243 -4.176 1.00 90.12 99 ILE A C 1
ATOM 807 O O . ILE A 1 99 ? -2.430 -6.505 -4.921 1.00 90.12 99 ILE A O 1
ATOM 811 N N . ASN A 1 100 ? -4.119 -7.217 -3.649 1.00 92.12 100 ASN A N 1
ATOM 812 C CA . ASN A 1 100 ? -3.849 -8.631 -3.896 1.00 92.12 100 ASN A CA 1
ATOM 813 C C . ASN A 1 100 ? -4.140 -9.031 -5.354 1.00 92.12 100 ASN A C 1
ATOM 815 O O . ASN A 1 100 ? -3.443 -9.876 -5.907 1.00 92.12 100 ASN A O 1
ATOM 819 N N . SER A 1 101 ? -5.146 -8.426 -5.990 1.00 92.94 101 SER A N 1
ATOM 820 C CA . SER A 1 101 ? -5.440 -8.642 -7.410 1.00 92.94 101 SER A CA 1
ATOM 821 C C . SER A 1 101 ? -4.320 -8.098 -8.298 1.00 92.94 101 SER A C 1
ATOM 823 O O . SER A 1 101 ? -3.748 -8.841 -9.096 1.00 92.94 101 SER A O 1
ATOM 825 N N . GLU A 1 102 ? -3.948 -6.830 -8.117 1.00 92.75 102 GLU A N 1
ATOM 826 C CA . GLU A 1 102 ? -2.922 -6.184 -8.942 1.00 92.75 102 GLU A CA 1
ATOM 827 C C . GLU A 1 102 ? -1.521 -6.754 -8.689 1.00 92.75 102 GLU A C 1
ATOM 829 O O . GLU A 1 102 ? -0.758 -6.963 -9.628 1.00 92.75 102 GLU A O 1
ATOM 834 N N . SER A 1 103 ? -1.187 -7.123 -7.448 1.00 92.25 103 SER A N 1
ATOM 835 C CA . SER A 1 103 ? 0.096 -7.788 -7.164 1.00 92.25 103 SER A CA 1
ATOM 836 C C . SER A 1 103 ? 0.218 -9.154 -7.842 1.00 92.25 103 SER A C 1
ATOM 838 O O . SER A 1 103 ? 1.313 -9.529 -8.264 1.00 92.25 103 SER A O 1
ATOM 840 N N . ARG A 1 104 ? -0.885 -9.902 -7.994 1.00 92.44 104 ARG A N 1
ATOM 841 C CA . ARG A 1 104 ? -0.890 -11.166 -8.747 1.00 92.44 104 ARG A CA 1
ATOM 842 C C . ARG A 1 104 ? -0.675 -10.929 -10.233 1.00 92.44 104 ARG A C 1
ATOM 844 O O . ARG A 1 104 ? 0.185 -11.590 -10.808 1.00 92.44 104 ARG A O 1
ATOM 851 N N . GLN A 1 105 ? -1.390 -9.971 -10.818 1.00 91.56 105 GLN A N 1
ATOM 852 C CA . GLN A 1 105 ? -1.217 -9.604 -12.225 1.00 91.56 105 GLN A CA 1
ATOM 853 C C . GLN A 1 105 ? 0.218 -9.144 -12.503 1.00 91.56 105 GLN A C 1
ATOM 855 O O . GLN A 1 105 ? 0.854 -9.624 -13.439 1.00 91.56 105 GLN A O 1
ATOM 860 N N . LEU A 1 106 ? 0.775 -8.294 -11.636 1.00 90.12 106 LEU A N 1
ATOM 861 C CA . LEU A 1 106 ? 2.163 -7.853 -11.732 1.00 90.12 106 LEU A CA 1
ATOM 862 C C . LEU A 1 106 ? 3.145 -9.027 -11.597 1.00 90.12 106 LEU A C 1
ATOM 864 O O . LEU A 1 106 ? 4.122 -9.109 -12.337 1.00 90.12 106 LEU A O 1
ATOM 868 N N . ALA A 1 107 ? 2.894 -9.969 -10.686 1.00 88.94 107 ALA A N 1
ATOM 869 C CA . ALA A 1 107 ? 3.740 -11.149 -10.529 1.00 88.94 107 ALA A CA 1
ATOM 870 C C . ALA A 1 107 ? 3.688 -12.080 -11.753 1.00 88.94 107 ALA A C 1
ATOM 872 O O . ALA A 1 107 ? 4.715 -12.646 -12.132 1.00 88.94 107 ALA A O 1
ATOM 873 N N . GLU A 1 108 ? 2.518 -12.261 -12.366 1.00 90.06 108 GLU A N 1
ATOM 874 C CA . GLU A 1 108 ? 2.346 -13.031 -13.604 1.00 90.06 108 GLU A CA 1
ATOM 875 C C . GLU A 1 108 ? 3.044 -12.360 -14.785 1.00 90.06 108 GLU A C 1
ATOM 877 O O . GLU A 1 108 ? 3.787 -13.024 -15.510 1.00 90.06 108 GLU A O 1
ATOM 882 N N . PHE A 1 109 ? 2.902 -11.041 -14.902 1.00 87.62 109 PHE A N 1
ATOM 883 C CA . PHE A 1 109 ? 3.627 -10.226 -15.866 1.00 87.62 109 PHE A CA 1
ATOM 884 C C . PHE A 1 109 ? 5.144 -10.380 -15.686 1.00 87.62 109 PHE A C 1
ATOM 886 O O . PHE A 1 109 ? 5.853 -10.794 -16.595 1.00 87.62 109 PHE A O 1
ATOM 893 N N . VAL A 1 110 ? 5.674 -10.187 -14.479 1.00 85.19 110 VAL A N 1
ATOM 894 C CA . VAL A 1 110 ? 7.109 -10.383 -14.214 1.00 85.19 110 VAL A CA 1
ATOM 895 C C . VAL A 1 110 ? 7.564 -11.801 -14.587 1.00 85.19 110 VAL A C 1
ATOM 897 O O . VAL A 1 110 ? 8.642 -11.975 -15.155 1.00 85.19 110 VAL A O 1
ATOM 900 N N . LYS A 1 111 ? 6.753 -12.833 -14.320 1.00 85.38 111 LYS A N 1
ATOM 901 C CA . LYS A 1 111 ? 7.064 -14.217 -14.717 1.00 85.38 111 LYS A CA 1
ATOM 902 C C . LYS A 1 111 ? 7.109 -14.404 -16.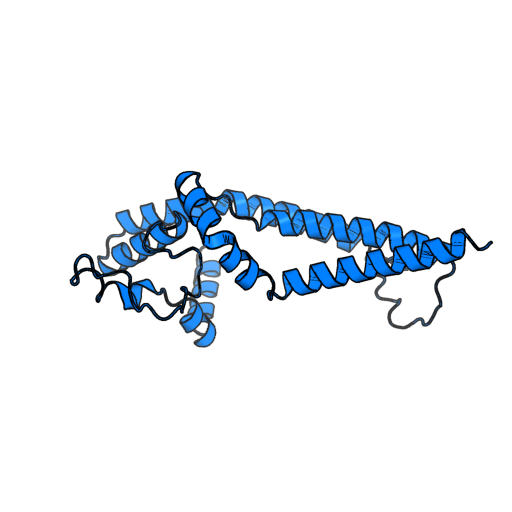233 1.00 85.38 111 LYS A C 1
ATOM 904 O O . LYS A 1 111 ? 7.942 -15.187 -16.689 1.00 85.38 111 LYS A O 1
ATOM 909 N N . SER A 1 112 ? 6.279 -13.714 -17.019 1.00 82.00 112 SER A N 1
ATOM 910 C CA . SER A 1 112 ? 6.349 -13.814 -18.483 1.00 82.00 112 SER A CA 1
ATOM 911 C C . SER A 1 112 ? 7.652 -13.241 -19.044 1.00 82.00 112 SER A C 1
ATOM 913 O O . SER A 1 112 ? 8.148 -13.759 -20.042 1.00 82.00 112 SER A O 1
ATOM 915 N N . PHE A 1 113 ? 8.253 -12.257 -18.363 1.00 74.75 113 PHE A N 1
ATOM 916 C CA . PHE A 1 113 ? 9.536 -11.650 -18.744 1.00 74.75 113 PHE A CA 1
ATOM 917 C C . PHE A 1 113 ? 10.778 -12.341 -18.165 1.00 74.75 113 PHE A C 1
ATOM 919 O O . PHE A 1 113 ? 11.885 -12.069 -18.627 1.00 74.75 113 PHE A O 1
ATOM 926 N N . LYS A 1 114 ? 10.619 -13.266 -17.208 1.00 73.38 114 LYS A N 1
ATOM 927 C CA . LYS A 1 114 ? 11.695 -14.109 -16.648 1.00 73.38 114 LYS A CA 1
ATOM 928 C C . LYS A 1 114 ? 12.032 -15.289 -17.567 1.00 73.38 114 LYS A C 1
ATOM 930 O O . LYS A 1 114 ? 11.951 -16.451 -17.169 1.00 73.38 114 LYS A O 1
ATOM 935 N N . ARG A 1 115 ? 12.365 -15.005 -18.826 1.00 68.94 115 ARG A N 1
ATOM 936 C CA . ARG A 1 115 ? 12.800 -16.004 -19.815 1.00 68.94 115 ARG A CA 1
ATOM 937 C C . ARG A 1 115 ? 14.076 -15.535 -20.500 1.00 68.94 115 ARG A C 1
ATOM 939 O O . ARG A 1 115 ? 14.330 -14.335 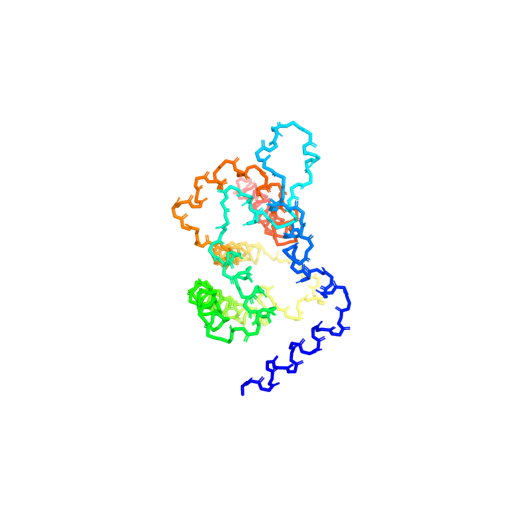-20.596 1.00 68.94 115 ARG A 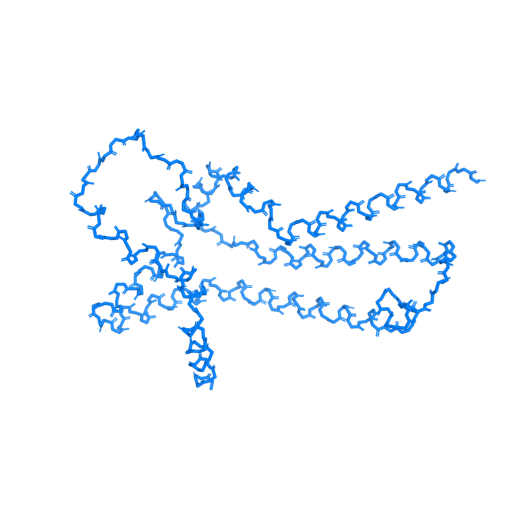O 1
ATOM 946 N N . THR A 1 116 ? 14.860 -16.488 -20.992 1.00 60.22 116 THR A N 1
ATOM 947 C CA . THR A 1 116 ? 16.091 -16.211 -21.734 1.00 60.22 116 THR A CA 1
ATOM 948 C C . THR A 1 116 ? 15.814 -15.327 -22.953 1.00 60.22 116 THR A C 1
ATOM 950 O O . THR A 1 116 ? 14.899 -15.593 -23.729 1.00 60.22 116 THR A O 1
ATOM 953 N N . GLY A 1 117 ? 16.586 -14.250 -23.108 1.00 60.03 117 GLY A N 1
ATOM 954 C CA . GLY A 1 117 ? 16.447 -13.265 -24.185 1.00 60.03 117 GLY A CA 1
ATOM 955 C C . GLY A 1 117 ? 15.442 -12.128 -23.946 1.00 60.03 117 GLY A C 1
ATOM 956 O O . GLY A 1 117 ? 15.380 -11.223 -24.778 1.00 60.03 117 GLY A O 1
ATOM 957 N N . LEU A 1 118 ? 14.692 -12.128 -22.837 1.00 64.50 118 LEU A N 1
ATOM 958 C CA . LEU A 1 118 ? 13.732 -11.068 -22.491 1.00 64.50 118 LEU A CA 1
ATOM 959 C C . LEU A 1 118 ? 14.309 -10.040 -21.497 1.00 64.50 118 LEU A C 1
ATOM 961 O O . LEU A 1 118 ? 15.482 -10.084 -21.125 1.00 64.50 118 LEU A O 1
ATOM 965 N N . LEU A 1 119 ? 13.478 -9.067 -21.105 1.00 66.38 119 LEU A N 1
ATOM 966 C CA . LEU A 1 119 ? 13.864 -7.933 -20.258 1.00 66.38 119 LEU A CA 1
ATOM 967 C C . LEU A 1 119 ? 14.445 -8.366 -18.901 1.00 66.38 119 LEU A C 1
ATOM 969 O O . LEU A 1 119 ? 15.416 -7.772 -18.447 1.00 66.38 119 LEU A O 1
ATOM 973 N N . LEU A 1 120 ? 13.888 -9.415 -18.287 1.00 68.75 120 LEU A N 1
ATOM 974 C CA . LEU A 1 120 ? 14.297 -9.929 -16.974 1.00 68.75 120 LEU A CA 1
ATOM 975 C C . LEU A 1 120 ? 15.017 -11.281 -17.095 1.00 68.75 120 LEU A C 1
ATOM 977 O O . LEU A 1 120 ? 14.784 -12.189 -16.295 1.00 68.75 120 LEU A O 1
ATOM 981 N N . ASP A 1 121 ? 15.847 -11.439 -18.130 1.00 68.00 121 ASP A N 1
ATOM 982 C CA . ASP A 1 121 ? 16.632 -12.654 -18.352 1.00 68.00 121 ASP A CA 1
ATOM 983 C C . ASP A 1 121 ? 17.697 -12.833 -17.249 1.00 68.00 121 ASP A C 1
ATOM 985 O O . ASP A 1 121 ? 18.656 -12.058 -17.197 1.00 68.00 121 ASP A O 1
ATOM 989 N N . PRO A 1 122 ? 17.601 -13.877 -16.406 1.00 62.22 122 PRO A N 1
ATOM 990 C CA . PRO A 1 122 ? 18.589 -14.128 -15.358 1.00 62.22 122 PRO A CA 1
ATOM 991 C C . PRO A 1 122 ? 19.988 -14.451 -15.912 1.00 62.22 122 PRO A C 1
ATOM 993 O O . PRO A 1 122 ? 20.975 -14.303 -15.201 1.00 62.22 122 PRO A O 1
ATOM 996 N N . ALA A 1 123 ? 20.110 -14.861 -17.180 1.00 63.75 123 ALA A N 1
ATOM 997 C CA . ALA A 1 123 ? 21.389 -15.159 -17.826 1.00 63.75 123 ALA A CA 1
ATOM 998 C C . ALA A 1 123 ? 22.029 -13.942 -18.531 1.00 63.75 123 ALA A C 1
ATOM 1000 O O . ALA A 1 123 ? 23.101 -14.086 -19.138 1.00 63.75 123 ALA A O 1
ATOM 1001 N N . ARG A 1 124 ? 21.385 -12.761 -18.499 1.00 59.91 124 ARG A N 1
ATOM 1002 C CA . ARG A 1 124 ? 21.915 -11.511 -19.080 1.00 59.91 124 ARG A CA 1
ATOM 1003 C C . ARG A 1 124 ? 22.888 -10.771 -18.169 1.00 59.91 124 ARG A C 1
ATOM 1005 O O . ARG A 1 124 ? 23.739 -10.065 -18.700 1.00 59.91 124 ARG A O 1
ATOM 1012 N N . GLU A 1 125 ? 22.854 -10.988 -16.853 1.00 52.97 125 GLU A N 1
ATOM 1013 C CA . GLU A 1 125 ? 23.791 -10.355 -15.904 1.00 52.97 125 GLU A CA 1
ATOM 1014 C C . GLU A 1 125 ? 25.271 -10.664 -16.203 1.00 52.97 125 GLU A C 1
ATOM 1016 O O . GLU A 1 125 ? 26.157 -10.039 -15.632 1.00 52.97 125 GLU A O 1
ATOM 1021 N N . HIS A 1 126 ? 25.574 -11.634 -17.075 1.00 46.59 126 HIS A N 1
ATOM 1022 C CA . HIS A 1 126 ? 26.944 -12.054 -17.403 1.00 46.59 126 HIS A CA 1
ATOM 1023 C C . HIS A 1 126 ? 27.342 -11.791 -18.863 1.00 46.59 126 HIS A C 1
ATOM 1025 O O . HIS A 1 126 ? 28.418 -12.204 -19.295 1.00 46.59 126 HIS A O 1
ATOM 1031 N N . ARG A 1 127 ? 26.489 -11.134 -19.658 1.00 50.12 127 ARG A N 1
ATOM 1032 C CA . ARG A 1 127 ? 26.712 -10.960 -21.098 1.00 50.12 127 ARG A CA 1
ATOM 1033 C C . ARG A 1 127 ? 26.700 -9.483 -21.488 1.00 50.12 127 ARG A C 1
ATOM 1035 O O . ARG A 1 127 ? 25.647 -8.904 -21.727 1.00 50.12 127 ARG A O 1
ATOM 1042 N N . ASN A 1 128 ? 27.901 -8.914 -21.616 1.00 46.38 128 ASN A N 1
ATOM 1043 C CA . ASN A 1 128 ? 28.201 -7.567 -22.128 1.00 46.38 128 ASN A CA 1
ATOM 1044 C C . ASN A 1 128 ? 27.864 -7.405 -23.627 1.00 46.38 128 ASN A C 1
ATOM 1046 O O . ASN A 1 128 ? 28.716 -7.012 -24.423 1.00 46.38 128 ASN A O 1
ATOM 1050 N N . HIS A 1 129 ? 26.651 -7.746 -24.059 1.00 47.59 129 HIS A N 1
ATOM 1051 C CA . HIS A 1 129 ? 26.230 -7.509 -25.436 1.00 47.59 129 HIS A CA 1
ATOM 1052 C C . HIS A 1 129 ? 25.502 -6.173 -25.527 1.00 47.59 129 HIS A C 1
ATOM 1054 O O . HIS A 1 129 ? 24.417 -6.012 -24.971 1.00 47.59 129 HIS A O 1
ATOM 1060 N N . ALA A 1 130 ? 26.101 -5.228 -26.257 1.00 48.41 130 ALA A N 1
ATOM 1061 C CA . ALA A 1 130 ? 25.421 -4.023 -26.707 1.00 48.41 130 ALA A CA 1
ATOM 1062 C C . ALA A 1 130 ? 24.150 -4.441 -27.476 1.00 48.41 130 ALA A C 1
ATOM 1064 O O . ALA A 1 130 ? 24.258 -5.164 -28.473 1.00 48.41 130 ALA A O 1
ATOM 1065 N N . PRO A 1 131 ? 22.947 -4.065 -27.013 1.00 53.00 131 PRO A N 1
ATOM 1066 C CA . PRO A 1 131 ? 21.727 -4.432 -27.709 1.00 53.00 131 PRO A CA 1
ATOM 1067 C C . PRO A 1 131 ? 21.685 -3.694 -29.053 1.00 53.00 131 PRO A C 1
ATOM 1069 O O . PRO A 1 131 ? 21.857 -2.479 -29.108 1.00 53.00 131 PRO A O 1
ATOM 1072 N N . GLY A 1 132 ? 21.461 -4.422 -30.151 1.00 53.81 132 GLY A N 1
ATOM 1073 C CA . GLY A 1 132 ? 21.209 -3.805 -31.457 1.00 53.81 132 GLY A CA 1
ATOM 1074 C C . GLY A 1 132 ? 19.967 -2.899 -31.430 1.00 53.81 132 GLY A C 1
ATOM 1075 O O . GLY A 1 132 ? 19.124 -3.023 -30.542 1.00 53.81 132 GLY A O 1
ATOM 1076 N N . LEU A 1 133 ? 19.819 -2.015 -32.424 1.00 48.47 133 LEU A N 1
ATOM 1077 C CA . LEU A 1 133 ? 18.773 -0.976 -32.476 1.00 48.47 133 LEU A CA 1
ATOM 1078 C C . LEU A 1 133 ? 17.347 -1.522 -32.227 1.00 48.47 133 LEU A C 1
ATOM 1080 O O . LEU A 1 133 ? 16.593 -0.965 -31.434 1.00 48.47 133 LEU A O 1
ATOM 1084 N N . TRP A 1 134 ? 17.009 -2.673 -32.819 1.00 45.03 134 TRP A N 1
ATOM 1085 C CA . TRP A 1 134 ? 15.727 -3.367 -32.608 1.00 45.03 134 TRP A CA 1
ATOM 1086 C C . TRP A 1 134 ? 15.548 -3.922 -31.187 1.00 45.03 134 TRP A C 1
ATOM 1088 O O . TRP A 1 134 ? 14.443 -3.893 -30.649 1.00 45.03 134 TRP A O 1
ATOM 1098 N N . SER A 1 135 ? 16.629 -4.387 -30.553 1.00 56.88 135 SER A N 1
ATOM 1099 C CA . SER A 1 135 ? 16.605 -4.803 -29.148 1.00 56.88 135 SER A CA 1
ATOM 1100 C C . SER A 1 135 ? 16.440 -3.603 -28.215 1.00 56.88 135 SER A C 1
ATOM 1102 O O . SER A 1 135 ? 15.850 -3.767 -27.155 1.00 56.88 135 SER A O 1
ATOM 1104 N N . SER A 1 136 ? 16.928 -2.419 -28.595 1.00 60.31 136 SER A N 1
ATOM 1105 C CA . SER A 1 136 ? 16.749 -1.182 -27.824 1.00 60.31 136 SER A CA 1
ATOM 1106 C C . SER A 1 136 ? 15.296 -0.687 -27.873 1.00 60.31 136 SER A C 1
ATOM 1108 O O . SER A 1 136 ? 14.694 -0.433 -26.833 1.00 60.31 136 SER A O 1
ATOM 1110 N N . ILE A 1 137 ? 14.683 -0.661 -29.064 1.00 58.56 137 ILE A N 1
ATOM 1111 C CA . ILE A 1 137 ? 13.283 -0.230 -29.263 1.00 58.56 137 ILE A CA 1
ATOM 1112 C C . ILE A 1 137 ? 12.294 -1.192 -28.590 1.00 58.56 137 ILE A C 1
ATOM 1114 O O . ILE A 1 137 ? 11.368 -0.758 -27.909 1.00 58.56 137 ILE A O 1
ATOM 1118 N N . MET A 1 138 ? 12.507 -2.506 -28.727 1.00 59.88 138 MET A N 1
ATOM 1119 C CA . MET A 1 138 ? 11.701 -3.506 -28.017 1.00 59.88 138 MET A CA 1
ATOM 1120 C C . MET A 1 138 ? 11.826 -3.343 -26.497 1.00 59.88 138 MET A C 1
ATOM 1122 O O . MET A 1 138 ? 10.813 -3.357 -25.804 1.00 59.88 138 MET A O 1
ATOM 1126 N N . CYS A 1 139 ? 13.037 -3.121 -25.973 1.00 66.50 139 CYS A N 1
ATOM 1127 C CA . CYS A 1 139 ? 13.238 -2.855 -24.546 1.00 66.50 139 CYS A CA 1
ATOM 1128 C C . CYS A 1 139 ? 12.509 -1.589 -24.065 1.00 66.50 139 CYS A C 1
ATOM 1130 O O . CYS A 1 139 ? 11.967 -1.613 -22.965 1.00 66.50 139 CYS A O 1
ATOM 1132 N N . LEU A 1 140 ? 12.450 -0.523 -24.871 1.00 69.19 140 LEU A N 1
ATOM 1133 C CA . LEU A 1 140 ? 11.713 0.709 -24.551 1.00 69.19 140 LEU A CA 1
ATOM 1134 C C . LEU A 1 140 ? 10.196 0.485 -24.477 1.00 69.19 140 LEU A C 1
ATOM 1136 O O . LEU A 1 140 ? 9.572 0.900 -23.503 1.00 69.19 140 LEU A O 1
ATOM 1140 N N . ASN A 1 141 ? 9.611 -0.234 -25.441 1.00 72.00 141 ASN A N 1
ATOM 1141 C CA . ASN A 1 141 ? 8.183 -0.576 -25.405 1.00 72.00 141 ASN A CA 1
ATOM 1142 C C . ASN A 1 141 ? 7.832 -1.420 -24.169 1.00 72.00 141 ASN A C 1
ATOM 1144 O O . ASN A 1 141 ? 6.848 -1.139 -23.485 1.00 72.00 141 ASN A O 1
ATOM 1148 N N . TYR A 1 142 ? 8.667 -2.410 -23.834 1.00 76.44 142 TYR A N 1
ATOM 1149 C CA . TYR A 1 142 ? 8.474 -3.206 -22.621 1.00 76.44 142 TYR A CA 1
ATOM 1150 C C . TYR A 1 142 ? 8.678 -2.392 -21.342 1.00 76.44 142 TYR A C 1
ATOM 1152 O O . TYR A 1 142 ? 7.962 -2.612 -20.372 1.00 76.44 142 TYR A O 1
ATOM 1160 N N . ALA A 1 143 ? 9.619 -1.446 -21.321 1.00 78.00 143 ALA A N 1
ATOM 1161 C CA . ALA A 1 143 ? 9.819 -0.568 -20.171 1.00 78.00 143 ALA A CA 1
ATOM 1162 C C . ALA A 1 143 ? 8.597 0.332 -19.922 1.00 78.00 143 ALA A C 1
ATOM 1164 O O . ALA A 1 143 ? 8.188 0.487 -18.772 1.00 78.00 143 ALA A O 1
ATOM 1165 N N . GLY A 1 144 ? 7.970 0.850 -20.984 1.00 82.12 144 GLY A N 1
ATOM 1166 C CA . GLY A 1 144 ? 6.701 1.576 -20.886 1.00 82.12 144 GLY A CA 1
ATOM 1167 C C . GLY A 1 144 ? 5.568 0.705 -20.333 1.00 82.12 144 GLY A C 1
ATOM 1168 O O . GLY A 1 144 ? 4.858 1.118 -19.420 1.00 82.12 144 GLY A O 1
ATOM 1169 N N . GLU A 1 145 ? 5.435 -0.534 -20.814 1.00 85.19 145 GLU A N 1
ATOM 1170 C CA . GLU A 1 145 ? 4.427 -1.470 -20.297 1.00 85.19 145 GLU A CA 1
ATOM 1171 C C . GLU A 1 145 ? 4.672 -1.834 -18.821 1.00 85.19 145 GLU A C 1
ATOM 1173 O O . GLU A 1 145 ? 3.733 -1.869 -18.026 1.00 85.19 145 GLU A O 1
ATOM 1178 N N . VAL A 1 146 ? 5.933 -2.048 -18.425 1.00 85.31 146 VAL A N 1
ATOM 1179 C CA . VAL A 1 146 ? 6.321 -2.277 -17.023 1.00 85.31 146 VAL A CA 1
ATOM 1180 C C . VAL A 1 146 ? 5.920 -1.086 -16.153 1.00 85.31 146 VAL A C 1
ATOM 1182 O O . VAL A 1 146 ? 5.336 -1.293 -15.089 1.00 85.31 146 VAL A O 1
ATOM 1185 N N . LEU A 1 147 ? 6.211 0.144 -16.592 1.00 87.69 147 LEU A N 1
ATOM 1186 C CA . LEU A 1 147 ? 5.843 1.356 -15.859 1.00 87.69 147 LEU A CA 1
ATOM 1187 C C . LEU A 1 147 ? 4.334 1.452 -15.653 1.00 87.69 147 LEU A C 1
ATOM 1189 O O . LEU A 1 147 ? 3.902 1.624 -14.518 1.00 87.69 147 LEU A O 1
ATOM 1193 N N . LEU A 1 148 ? 3.535 1.234 -16.700 1.00 90.19 148 LEU A N 1
ATOM 1194 C CA . LEU A 1 148 ? 2.073 1.255 -16.592 1.00 90.19 148 LEU A CA 1
ATOM 1195 C C . LEU A 1 148 ? 1.558 0.241 -15.561 1.00 90.19 148 LEU A C 1
ATOM 1197 O O . LEU A 1 148 ? 0.723 0.571 -14.721 1.00 90.19 148 LEU A O 1
ATOM 1201 N N . ARG A 1 149 ? 2.100 -0.984 -15.556 1.00 89.56 149 ARG A N 1
ATOM 1202 C CA . ARG A 1 149 ? 1.727 -2.006 -14.562 1.00 89.56 149 ARG A CA 1
ATOM 1203 C C . ARG A 1 149 ? 2.116 -1.610 -13.139 1.00 89.56 149 ARG A C 1
ATOM 1205 O O . ARG A 1 149 ? 1.382 -1.906 -12.196 1.00 89.56 149 ARG A O 1
ATOM 1212 N N . LEU A 1 150 ? 3.262 -0.954 -12.968 1.00 90.06 150 LEU A N 1
ATOM 1213 C CA . LEU A 1 150 ? 3.691 -0.438 -11.669 1.00 90.06 150 LEU A CA 1
ATOM 1214 C C . LEU A 1 150 ? 2.817 0.732 -11.204 1.00 90.06 150 LEU A C 1
ATOM 1216 O O . LEU A 1 150 ? 2.499 0.806 -10.019 1.00 90.06 150 LEU A O 1
ATOM 1220 N N . GLU A 1 151 ? 2.391 1.606 -12.113 1.00 91.50 151 GLU A N 1
ATOM 1221 C CA . GLU A 1 151 ? 1.462 2.703 -11.828 1.00 91.50 151 GLU A CA 1
ATOM 1222 C C . GLU A 1 151 ? 0.078 2.189 -11.428 1.00 91.50 151 GLU A C 1
ATOM 1224 O O . GLU A 1 151 ? -0.487 2.657 -10.437 1.00 91.50 151 GLU A O 1
ATOM 1229 N N . ASP A 1 152 ? -0.456 1.198 -12.144 1.00 91.06 152 ASP A N 1
ATOM 1230 C CA . ASP A 1 152 ? -1.727 0.555 -11.805 1.00 91.06 152 ASP A CA 1
ATOM 1231 C C . ASP A 1 152 ? -1.662 -0.094 -10.417 1.00 91.06 152 ASP A C 1
ATOM 1233 O O . ASP A 1 152 ? -2.538 0.134 -9.576 1.00 91.06 152 ASP A O 1
ATOM 1237 N N . TYR A 1 153 ? -0.570 -0.806 -10.120 1.00 90.88 153 TYR A N 1
ATOM 1238 C CA . TYR A 1 153 ? -0.333 -1.348 -8.787 1.00 90.88 153 TYR A CA 1
ATOM 1239 C C . TYR A 1 153 ? -0.213 -0.241 -7.730 1.00 90.88 153 TYR A C 1
ATOM 1241 O O . TYR A 1 153 ? -0.838 -0.333 -6.672 1.00 90.88 153 TYR A O 1
ATOM 1249 N N . ALA A 1 154 ? 0.526 0.837 -8.002 1.00 89.31 154 ALA A N 1
ATOM 1250 C CA . ALA A 1 154 ? 0.670 1.968 -7.087 1.00 89.31 154 ALA A CA 1
ATOM 1251 C C . ALA A 1 154 ? -0.680 2.641 -6.781 1.00 89.31 154 ALA A C 1
ATOM 1253 O O . ALA A 1 154 ? -0.932 3.019 -5.632 1.00 89.31 154 ALA A O 1
ATOM 1254 N N . ARG A 1 155 ? -1.577 2.724 -7.772 1.00 89.44 155 ARG A N 1
ATOM 1255 C CA . ARG A 1 155 ? -2.921 3.304 -7.632 1.00 89.44 155 ARG A CA 1
ATOM 1256 C C . ARG A 1 155 ? -3.777 2.557 -6.608 1.00 89.44 155 ARG A C 1
ATOM 1258 O O . ARG A 1 155 ? -4.584 3.187 -5.933 1.00 89.44 155 ARG A O 1
ATOM 1265 N N . THR A 1 156 ? -3.554 1.254 -6.411 1.00 88.69 156 THR A N 1
ATOM 1266 C CA . THR A 1 156 ? -4.281 0.460 -5.397 1.00 88.69 156 THR A CA 1
ATOM 1267 C C . THR A 1 156 ? -3.992 0.864 -3.951 1.00 88.69 156 THR A C 1
ATOM 1269 O O . THR A 1 156 ? -4.765 0.530 -3.057 1.00 88.69 156 THR A O 1
ATOM 1272 N N . PHE A 1 157 ? -2.903 1.599 -3.706 1.00 84.00 157 PHE A N 1
ATOM 1273 C CA . PHE A 1 157 ? -2.552 2.104 -2.377 1.00 84.00 157 PHE A CA 1
ATOM 1274 C C . PHE A 1 157 ? -3.182 3.463 -2.060 1.00 84.00 157 PHE A C 1
ATOM 1276 O O . PHE A 1 157 ? -3.021 3.963 -0.944 1.00 84.00 157 PHE A O 1
ATOM 1283 N N . VAL A 1 158 ? -3.868 4.085 -3.023 1.00 82.56 158 VAL A N 1
ATOM 1284 C CA . VAL A 1 158 ? -4.652 5.291 -2.760 1.00 82.56 158 VAL A CA 1
ATOM 1285 C C . VAL A 1 158 ? -5.857 4.875 -1.925 1.00 82.56 158 VAL A C 1
ATOM 1287 O O . VAL A 1 158 ? -6.692 4.093 -2.368 1.00 82.56 158 VAL A O 1
ATOM 1290 N N . ARG A 1 159 ? -5.919 5.366 -0.684 1.00 74.75 159 ARG A N 1
ATOM 1291 C CA . ARG A 1 159 ? -7.002 5.014 0.235 1.00 74.75 159 ARG A CA 1
ATOM 1292 C C . ARG A 1 159 ? -8.314 5.630 -0.233 1.00 74.75 159 ARG A C 1
ATOM 1294 O O . ARG A 1 159 ? -8.363 6.812 -0.572 1.00 74.75 159 ARG A O 1
ATOM 1301 N N . ASP A 1 160 ? -9.381 4.846 -0.151 1.00 75.69 160 ASP A N 1
ATOM 1302 C CA . ASP A 1 160 ? -10.741 5.370 -0.202 1.00 75.69 160 ASP A CA 1
ATOM 1303 C C . ASP A 1 160 ? -10.975 6.218 1.046 1.00 75.69 160 ASP A C 1
ATOM 1305 O O . ASP A 1 160 ? -10.952 5.712 2.164 1.00 75.69 160 ASP A O 1
ATOM 1309 N N . VAL A 1 161 ? -11.156 7.524 0.862 1.00 74.75 161 VAL A N 1
ATOM 1310 C CA . VAL A 1 161 ? -11.388 8.472 1.957 1.00 74.75 161 VAL A CA 1
ATOM 1311 C C . VAL A 1 161 ? -12.862 8.899 1.924 1.00 74.75 161 VAL A C 1
ATOM 1313 O O . VAL A 1 161 ? -13.315 9.362 0.871 1.00 74.75 161 VAL A O 1
ATOM 1316 N N . PRO A 1 162 ? -13.626 8.773 3.029 1.00 78.69 162 PRO A N 1
ATOM 1317 C CA . PRO A 1 162 ? -15.007 9.255 3.099 1.00 78.69 162 PRO A CA 1
ATOM 1318 C C . PRO A 1 162 ? -15.110 10.746 2.789 1.00 78.69 162 PRO A C 1
ATOM 1320 O O . PRO A 1 162 ? -14.169 11.506 3.027 1.00 78.69 162 PRO A O 1
ATOM 1323 N N . GLN A 1 163 ? -16.257 11.184 2.272 1.00 78.94 163 GLN A N 1
ATOM 1324 C CA . GLN A 1 163 ? -16.441 12.557 1.798 1.00 78.94 163 GLN A CA 1
ATOM 1325 C C . GLN A 1 163 ? -16.196 13.598 2.900 1.00 78.94 163 GLN A C 1
ATOM 1327 O O . GLN A 1 163 ? -15.601 14.644 2.642 1.00 78.94 163 GLN A O 1
ATOM 1332 N N . GLU A 1 164 ? -16.596 13.283 4.127 1.00 72.06 164 GLU A N 1
ATOM 1333 C CA . GLU A 1 164 ? -16.421 14.113 5.317 1.00 72.06 164 GLU A CA 1
ATOM 1334 C C . GLU A 1 164 ? -14.937 14.324 5.626 1.00 72.06 164 GLU A C 1
ATOM 1336 O O . GLU A 1 164 ? -14.517 15.420 5.988 1.00 72.06 164 GLU A O 1
ATOM 1341 N N . THR A 1 165 ? -14.127 13.289 5.412 1.00 73.38 165 THR A N 1
ATOM 1342 C CA . THR A 1 165 ? -12.685 13.319 5.644 1.00 73.38 165 THR A CA 1
ATOM 1343 C C . THR A 1 165 ? -11.943 13.964 4.464 1.00 73.38 165 THR A C 1
ATOM 1345 O O . THR A 1 165 ? -10.920 14.617 4.666 1.00 73.38 165 THR A O 1
ATOM 1348 N N . LYS A 1 166 ? -12.464 13.889 3.228 1.00 80.00 166 LYS A N 1
ATOM 1349 C CA . LYS A 1 166 ? -11.818 14.488 2.039 1.00 80.00 166 LYS A CA 1
ATOM 1350 C C . LYS A 1 166 ? -11.576 15.993 2.163 1.00 80.00 166 LYS A C 1
ATOM 1352 O O . LYS A 1 166 ? -10.574 16.479 1.640 1.00 80.00 166 LYS A O 1
ATOM 1357 N N . SER A 1 167 ? -12.463 16.730 2.833 1.00 77.12 167 SER A N 1
ATOM 1358 C CA . SER A 1 167 ? -12.303 18.178 3.042 1.00 77.12 167 SER A CA 1
ATOM 1359 C C . SER A 1 167 ? -11.031 18.487 3.840 1.00 77.12 167 SER A C 1
ATOM 1361 O O . SER A 1 167 ? -10.232 19.330 3.437 1.00 77.12 167 SER A O 1
ATOM 1363 N N . VAL A 1 168 ? -10.773 17.724 4.902 1.00 73.62 168 VAL A N 1
ATOM 1364 C CA . VAL A 1 168 ? -9.570 17.848 5.734 1.00 73.62 168 VAL A CA 1
ATOM 1365 C C . VAL A 1 168 ? -8.322 17.395 4.981 1.00 73.62 168 VAL A C 1
ATOM 1367 O O . VAL A 1 168 ? -7.300 18.081 5.014 1.00 73.62 168 VAL A O 1
ATOM 1370 N N . PHE A 1 169 ? -8.414 16.309 4.208 1.00 75.81 169 PHE A N 1
ATOM 1371 C CA . PHE A 1 169 ? -7.319 15.879 3.328 1.00 75.81 169 PHE A CA 1
ATOM 1372 C C . PHE A 1 169 ? -6.944 16.954 2.312 1.00 75.81 169 PHE A C 1
ATOM 1374 O O . PHE A 1 169 ? -5.762 17.160 2.038 1.00 75.81 169 PHE A O 1
ATOM 1381 N N . ARG A 1 170 ? -7.937 17.671 1.775 1.00 81.38 170 ARG A N 1
ATOM 1382 C CA . ARG A 1 170 ? -7.701 18.772 0.842 1.00 81.38 170 ARG A CA 1
ATOM 1383 C C . ARG A 1 170 ? -6.962 19.930 1.509 1.00 81.38 170 ARG A C 1
ATOM 1385 O O . ARG A 1 170 ? -6.037 20.464 0.905 1.00 81.38 170 ARG A O 1
ATOM 1392 N N . LEU A 1 171 ? -7.324 20.282 2.741 1.00 78.19 171 LEU A N 1
ATOM 1393 C CA . LEU A 1 171 ? -6.642 21.334 3.504 1.00 78.19 171 LEU A CA 1
ATOM 1394 C C . LEU A 1 171 ? -5.188 20.964 3.834 1.00 78.19 171 LEU A C 1
ATOM 1396 O O . LEU A 1 171 ? -4.319 21.829 3.859 1.00 78.19 171 LEU A O 1
ATOM 1400 N N . MET A 1 172 ? -4.904 19.676 4.027 1.00 74.56 172 MET A N 1
ATOM 1401 C CA . MET A 1 172 ? -3.572 19.171 4.379 1.00 74.56 172 MET A CA 1
ATOM 1402 C C . MET A 1 172 ? -2.780 18.622 3.186 1.00 74.56 172 MET A C 1
ATOM 1404 O O . MET A 1 172 ? -1.728 18.008 3.373 1.00 74.56 172 MET A O 1
ATOM 1408 N N . GLN A 1 173 ? -3.251 18.820 1.953 1.00 79.94 173 GLN A N 1
ATOM 1409 C CA . GLN A 1 173 ? -2.707 18.141 0.775 1.00 79.94 173 GLN A CA 1
ATOM 1410 C C . GLN A 1 173 ? -1.201 18.371 0.583 1.00 79.94 173 GLN A C 1
ATOM 1412 O O . GLN A 1 173 ? -0.481 17.443 0.219 1.00 79.94 173 GLN A O 1
ATOM 1417 N N . ALA A 1 174 ? -0.710 19.581 0.864 1.00 76.31 174 ALA A N 1
ATOM 1418 C CA . ALA A 1 174 ? 0.715 19.899 0.780 1.00 76.31 174 ALA A CA 1
ATOM 1419 C C . ALA A 1 174 ? 1.558 19.068 1.763 1.00 76.31 174 ALA A C 1
ATOM 1421 O O . ALA A 1 174 ? 2.646 18.608 1.414 1.00 76.31 174 ALA A O 1
ATOM 1422 N N . ASN A 1 175 ? 1.034 18.818 2.965 1.00 74.06 175 ASN A N 1
ATOM 1423 C CA . ASN A 1 175 ? 1.709 18.008 3.975 1.00 74.06 175 ASN A CA 1
ATOM 1424 C C . ASN A 1 175 ? 1.762 16.547 3.546 1.00 74.06 175 ASN A C 1
ATOM 1426 O O . ASN A 1 175 ? 2.835 15.952 3.571 1.00 74.06 175 ASN A O 1
ATOM 1430 N N . PHE A 1 176 ? 0.640 16.000 3.068 1.00 74.38 176 PHE A N 1
ATOM 1431 C CA . PHE A 1 176 ? 0.611 14.650 2.507 1.00 74.38 176 PHE A CA 1
ATOM 1432 C C . PHE A 1 176 ? 1.601 14.505 1.350 1.00 74.38 176 PHE A C 1
ATOM 1434 O O . PHE A 1 176 ? 2.411 13.582 1.350 1.00 74.38 176 PHE A O 1
ATOM 1441 N N . ALA A 1 177 ? 1.594 15.440 0.397 1.00 78.06 177 ALA A N 1
ATOM 1442 C CA . ALA A 1 177 ? 2.517 15.415 -0.732 1.00 78.06 177 ALA A CA 1
ATOM 1443 C C . ALA A 1 177 ? 3.981 15.431 -0.268 1.00 78.06 177 ALA A C 1
ATOM 1445 O O . ALA A 1 177 ? 4.790 14.654 -0.768 1.00 78.06 177 ALA A O 1
ATOM 1446 N N . ARG A 1 178 ? 4.323 16.266 0.722 1.00 77.38 178 ARG A N 1
ATOM 1447 C CA . ARG A 1 178 ? 5.674 16.330 1.294 1.00 77.38 178 ARG A CA 1
ATOM 1448 C C . ARG A 1 178 ? 6.072 15.019 1.975 1.00 77.38 178 ARG A C 1
ATOM 1450 O O . ARG A 1 178 ? 7.168 14.536 1.712 1.00 77.38 178 ARG A O 1
ATOM 1457 N N . SER A 1 179 ? 5.196 14.449 2.803 1.00 73.25 179 SER A N 1
ATOM 1458 C CA . SER A 1 179 ? 5.471 13.211 3.542 1.00 73.25 179 SER A CA 1
ATOM 1459 C C . SER A 1 179 ? 5.599 11.997 2.624 1.00 73.25 179 SER A C 1
ATOM 1461 O O . SER A 1 179 ? 6.425 11.124 2.870 1.00 73.25 179 SER A O 1
ATOM 1463 N N . TYR A 1 180 ? 4.813 11.941 1.546 1.00 76.19 180 TYR A N 1
ATOM 1464 C CA . TYR A 1 180 ? 4.857 10.822 0.608 1.00 76.19 180 TYR A CA 1
ATOM 1465 C C . TYR A 1 180 ? 5.993 10.931 -0.415 1.00 76.19 180 TYR A C 1
ATOM 1467 O O . TYR A 1 180 ? 6.538 9.906 -0.815 1.00 76.19 180 TYR A O 1
ATOM 1475 N N . LYS A 1 181 ? 6.404 12.146 -0.803 1.00 79.56 181 LYS A N 1
ATOM 1476 C CA . LYS A 1 181 ? 7.412 12.378 -1.854 1.00 79.56 181 LYS A CA 1
ATOM 1477 C C . LYS A 1 181 ? 8.762 11.701 -1.592 1.00 79.56 181 LYS A C 1
ATOM 1479 O O . LYS A 1 181 ? 9.449 11.348 -2.545 1.00 79.56 181 LYS A O 1
ATOM 1484 N N . SER A 1 182 ? 9.164 11.554 -0.332 1.00 79.00 182 SER A N 1
ATOM 1485 C CA . SER A 1 182 ? 10.440 10.936 0.050 1.00 79.00 182 SER A CA 1
ATOM 1486 C C . SER A 1 182 ? 10.354 9.425 0.264 1.00 79.00 182 SER A C 1
ATOM 1488 O O . SER A 1 182 ? 11.369 8.807 0.588 1.00 79.00 182 SER A O 1
ATOM 1490 N N . LEU A 1 183 ? 9.179 8.806 0.098 1.00 79.62 183 LEU A N 1
ATOM 1491 C CA . LEU A 1 183 ? 9.068 7.367 0.284 1.00 79.62 183 LEU A CA 1
ATOM 1492 C C . LEU A 1 183 ? 9.871 6.614 -0.785 1.00 79.62 183 LEU A C 1
ATOM 1494 O O . LEU A 1 183 ? 9.826 6.991 -1.959 1.00 79.62 183 LEU A O 1
ATOM 1498 N N . PRO A 1 184 ? 10.530 5.495 -0.422 1.00 84.88 184 PRO A N 1
ATOM 1499 C CA . PRO A 1 184 ? 11.331 4.709 -1.360 1.00 84.88 184 PRO A CA 1
ATOM 1500 C C . PRO A 1 184 ? 10.581 4.328 -2.640 1.00 84.88 184 PRO A C 1
ATOM 1502 O O . PRO A 1 184 ? 11.155 4.371 -3.723 1.00 84.88 184 PRO A O 1
ATOM 1505 N N . ARG A 1 185 ? 9.282 4.012 -2.526 1.00 85.50 185 ARG A N 1
ATOM 1506 C CA . ARG A 1 185 ? 8.417 3.717 -3.676 1.00 85.50 185 ARG A CA 1
ATOM 1507 C C . ARG A 1 185 ? 8.317 4.903 -4.635 1.00 85.50 185 ARG A C 1
ATOM 1509 O O . ARG A 1 185 ? 8.525 4.713 -5.826 1.00 85.50 185 ARG A O 1
ATOM 1516 N N . GLU A 1 186 ? 8.000 6.095 -4.130 1.00 85.88 186 GLU A N 1
ATOM 1517 C CA . GLU A 1 186 ? 7.820 7.293 -4.963 1.00 85.88 186 GLU A CA 1
ATOM 1518 C C . GLU A 1 186 ? 9.122 7.684 -5.661 1.00 85.88 186 GLU A C 1
ATOM 1520 O O . GLU A 1 186 ? 9.126 8.010 -6.846 1.00 85.88 186 GLU A O 1
ATOM 1525 N N . LEU A 1 187 ? 10.247 7.580 -4.949 1.00 88.44 187 LEU A N 1
ATOM 1526 C CA . LEU A 1 187 ? 11.571 7.833 -5.514 1.00 88.44 187 LEU A CA 1
ATOM 1527 C C . LEU A 1 187 ? 11.926 6.826 -6.616 1.00 88.44 187 LEU A C 1
ATOM 1529 O O . LEU A 1 187 ? 12.437 7.221 -7.666 1.00 88.44 187 LEU A O 1
ATOM 1533 N N . ALA A 1 188 ? 11.638 5.540 -6.398 1.00 87.00 188 ALA A N 1
ATOM 1534 C CA . ALA A 1 188 ? 11.880 4.488 -7.379 1.00 87.00 188 ALA A CA 1
ATOM 1535 C C . ALA A 1 188 ? 10.994 4.644 -8.624 1.00 87.00 188 ALA A C 1
ATOM 1537 O O . ALA A 1 188 ? 11.511 4.562 -9.735 1.00 87.00 188 ALA A O 1
ATOM 1538 N N . MET A 1 189 ? 9.697 4.926 -8.448 1.00 88.12 189 MET A N 1
ATOM 1539 C CA . MET A 1 189 ? 8.767 5.196 -9.553 1.00 88.12 189 MET A CA 1
ATOM 1540 C C . MET A 1 189 ? 9.235 6.387 -10.381 1.00 88.12 189 MET A C 1
ATOM 1542 O O . MET A 1 189 ? 9.364 6.274 -11.595 1.00 88.12 189 MET A O 1
ATOM 1546 N N . LYS A 1 190 ? 9.582 7.494 -9.717 1.00 89.88 190 LYS A N 1
ATOM 1547 C CA . LYS A 1 190 ? 10.089 8.684 -10.397 1.00 89.88 190 LYS A CA 1
ATOM 1548 C C . LYS A 1 190 ? 11.355 8.383 -11.199 1.00 89.88 190 LYS A C 1
ATOM 1550 O O . LYS A 1 190 ? 11.445 8.745 -12.362 1.00 89.88 190 LYS A O 1
ATOM 1555 N N . THR A 1 191 ? 12.313 7.686 -10.592 1.00 88.75 191 THR A N 1
ATOM 1556 C CA . THR A 1 191 ? 13.572 7.332 -11.263 1.00 88.75 191 THR A CA 1
ATOM 1557 C C . THR A 1 191 ? 13.321 6.434 -12.474 1.00 88.75 191 THR A C 1
ATOM 1559 O O . THR A 1 191 ? 13.951 6.610 -13.512 1.00 88.75 191 THR A O 1
ATOM 1562 N N . ALA A 1 192 ? 12.394 5.479 -12.363 1.00 85.62 192 ALA A N 1
ATOM 1563 C CA . ALA A 1 192 ? 12.022 4.613 -13.473 1.00 85.62 192 ALA A CA 1
ATOM 1564 C C . ALA A 1 192 ? 11.378 5.407 -14.625 1.00 85.62 192 ALA A C 1
ATOM 1566 O O . ALA A 1 192 ? 11.765 5.200 -15.775 1.00 85.62 192 ALA A O 1
ATOM 1567 N N . SER A 1 193 ? 10.473 6.346 -14.329 1.00 87.94 193 SER A N 1
ATOM 1568 C CA . SER A 1 193 ? 9.885 7.245 -15.332 1.00 87.94 193 SER A CA 1
ATOM 1569 C C . SER A 1 193 ? 10.945 8.122 -16.004 1.00 87.94 193 SER A C 1
ATOM 1571 O O . SER A 1 193 ? 11.061 8.089 -17.228 1.00 87.94 193 SER A O 1
ATOM 1573 N N . ASP A 1 194 ? 11.795 8.801 -15.224 1.00 87.75 194 ASP A N 1
ATOM 1574 C CA . ASP A 1 194 ? 12.862 9.676 -15.735 1.00 87.75 194 ASP A CA 1
ATOM 1575 C C . ASP A 1 194 ? 13.823 8.905 -16.677 1.00 87.75 194 ASP A C 1
ATOM 1577 O O . ASP A 1 194 ? 14.295 9.422 -17.697 1.00 87.75 194 ASP A O 1
ATOM 1581 N N . LEU A 1 195 ? 14.119 7.635 -16.368 1.00 82.56 195 LEU A N 1
ATOM 1582 C CA . LEU A 1 195 ? 14.966 6.775 -17.202 1.00 82.56 195 LEU A CA 1
ATOM 1583 C C . LEU A 1 195 ? 14.301 6.384 -18.525 1.00 82.56 195 LEU A C 1
ATOM 1585 O O . LEU A 1 195 ? 14.983 6.341 -19.551 1.00 82.56 195 LEU A O 1
ATOM 1589 N N . VAL A 1 196 ? 13.000 6.093 -18.520 1.00 82.31 196 VAL A N 1
ATOM 1590 C CA . VAL A 1 196 ? 12.264 5.750 -19.744 1.00 82.31 196 VAL A CA 1
ATOM 1591 C C . VAL A 1 196 ? 12.107 6.976 -20.638 1.00 82.31 196 VAL A C 1
ATOM 1593 O O . VAL A 1 196 ? 12.424 6.888 -21.824 1.00 82.31 196 VAL A O 1
ATOM 1596 N N . GLU A 1 197 ? 11.727 8.123 -20.074 1.00 83.69 197 GLU A N 1
ATOM 1597 C CA . GLU A 1 197 ? 11.592 9.391 -20.803 1.00 83.69 197 GLU A CA 1
ATOM 1598 C C . GLU A 1 197 ? 12.925 9.827 -21.424 1.00 83.69 197 GLU A C 1
ATOM 1600 O O . GLU A 1 197 ? 13.023 10.034 -22.633 1.00 83.69 197 GLU A O 1
ATOM 1605 N N . SER A 1 198 ? 14.006 9.844 -20.638 1.00 81.38 198 SER A N 1
ATOM 1606 C CA . SER A 1 198 ? 15.329 10.223 -21.154 1.00 81.38 198 SER A CA 1
ATOM 1607 C C . SER A 1 198 ? 15.888 9.245 -22.195 1.00 81.38 198 SER A C 1
ATOM 1609 O O . SER A 1 198 ? 16.696 9.636 -23.044 1.00 81.38 198 SER A O 1
ATOM 1611 N N . SER A 1 199 ? 15.489 7.971 -22.145 1.00 74.12 199 SER A N 1
ATOM 1612 C CA . SER A 1 199 ? 15.859 6.969 -23.152 1.00 74.12 199 SER A CA 1
ATOM 1613 C C . SER A 1 199 ? 15.043 7.121 -24.437 1.00 74.12 199 SER A C 1
ATOM 1615 O O . SER A 1 199 ? 15.582 6.903 -25.525 1.00 74.12 199 SER A O 1
ATOM 1617 N N . TRP A 1 200 ? 13.780 7.538 -24.324 1.00 73.00 200 TRP A N 1
ATOM 1618 C CA . TRP A 1 200 ? 12.921 7.871 -25.456 1.00 73.00 200 TRP A CA 1
ATOM 1619 C C . TRP A 1 200 ? 13.451 9.086 -26.225 1.00 73.00 200 TRP A C 1
ATOM 1621 O O . TRP A 1 200 ? 13.682 8.987 -27.431 1.00 73.00 200 TRP A O 1
ATOM 1631 N N . ASP A 1 201 ? 13.765 10.180 -25.526 1.00 70.75 201 ASP A N 1
ATOM 1632 C CA . ASP A 1 201 ? 14.283 11.412 -26.137 1.00 70.75 201 ASP A CA 1
ATOM 1633 C C . ASP A 1 201 ? 15.580 11.164 -26.920 1.00 70.75 201 ASP A C 1
ATOM 1635 O O . ASP A 1 201 ? 15.741 11.600 -28.065 1.00 70.75 201 ASP A O 1
ATOM 1639 N N . LYS A 1 202 ? 16.501 10.383 -26.340 1.00 67.50 202 LYS A N 1
ATOM 1640 C CA . LYS A 1 202 ? 17.745 9.979 -27.011 1.00 67.50 202 LYS A CA 1
ATOM 1641 C C . LYS A 1 202 ? 17.475 9.099 -28.230 1.00 67.50 202 LYS A C 1
ATOM 1643 O O . LYS A 1 202 ? 18.132 9.277 -29.251 1.00 67.50 202 LYS A O 1
ATOM 1648 N N . GLY A 1 203 ? 16.518 8.173 -28.146 1.00 60.12 203 GLY A N 1
ATOM 1649 C CA . GLY A 1 203 ? 16.109 7.325 -29.266 1.00 60.12 203 GLY A CA 1
ATOM 1650 C C . GLY A 1 203 ? 15.532 8.126 -30.436 1.00 60.12 203 GLY A C 1
ATOM 1651 O O . GLY A 1 203 ? 15.909 7.886 -31.582 1.00 60.12 203 GLY A O 1
ATOM 1652 N N . CYS A 1 204 ? 14.693 9.129 -30.163 1.00 54.34 204 CYS A N 1
ATOM 1653 C CA . CYS A 1 204 ? 14.117 10.005 -31.185 1.00 54.34 204 CYS A CA 1
ATOM 1654 C C . CYS A 1 204 ? 15.180 10.828 -31.928 1.00 54.34 204 CYS A C 1
ATOM 1656 O O . CYS A 1 204 ? 15.109 10.946 -33.151 1.00 54.34 204 CYS A O 1
ATOM 1658 N N . HIS A 1 205 ? 16.209 11.330 -31.238 1.00 49.81 205 HIS A N 1
ATOM 1659 C CA . HIS A 1 205 ? 17.305 12.054 -31.892 1.00 49.81 205 HIS A CA 1
ATOM 1660 C C . HIS A 1 205 ? 18.106 11.198 -32.889 1.00 49.81 205 HIS A C 1
ATOM 1662 O O . HIS A 1 205 ? 18.598 11.733 -33.880 1.00 49.81 205 HIS A O 1
ATOM 1668 N N . PHE A 1 206 ? 18.192 9.878 -32.686 1.00 47.53 206 PHE A N 1
ATOM 1669 C CA . PHE A 1 206 ? 18.802 8.963 -33.659 1.00 47.53 206 PHE A CA 1
ATOM 1670 C C . PHE A 1 206 ? 17.903 8.667 -34.871 1.00 47.53 206 PHE A C 1
ATOM 1672 O O . PHE A 1 206 ? 18.423 8.348 -35.936 1.00 47.53 206 PHE A O 1
ATOM 1679 N N . PHE A 1 207 ? 16.578 8.786 -34.738 1.00 44.41 207 PHE A N 1
ATOM 1680 C CA . PHE A 1 207 ? 15.622 8.528 -35.824 1.00 44.41 207 PHE A CA 1
ATOM 1681 C C . PHE A 1 207 ? 15.435 9.710 -36.787 1.00 44.41 207 PHE A C 1
ATOM 1683 O O . PHE A 1 207 ? 15.089 9.484 -37.940 1.00 44.41 207 PHE A O 1
ATOM 1690 N N . PHE A 1 208 ? 15.661 10.951 -36.342 1.00 41.91 208 PHE A N 1
ATOM 1691 C CA . PHE A 1 208 ? 15.528 12.152 -37.186 1.00 41.91 208 PHE A CA 1
ATOM 1692 C C . PHE A 1 208 ? 16.840 12.610 -37.848 1.00 41.91 208 PHE A C 1
ATOM 1694 O O . PHE A 1 208 ? 16.833 13.579 -38.603 1.00 41.91 208 PHE A O 1
ATOM 1701 N N . ALA A 1 209 ? 17.961 11.945 -37.558 1.00 45.25 209 ALA A N 1
ATOM 1702 C CA . ALA A 1 209 ? 19.286 12.273 -38.094 1.00 45.25 209 ALA A CA 1
ATOM 1703 C C . ALA A 1 209 ? 19.790 11.286 -39.172 1.00 45.25 209 ALA A C 1
ATOM 1705 O O . ALA A 1 209 ? 20.941 11.401 -39.596 1.00 45.25 209 ALA A O 1
ATOM 1706 N N . ALA A 1 210 ? 18.956 10.330 -39.598 1.00 40.97 210 ALA A N 1
ATOM 1707 C CA . ALA A 1 210 ? 19.216 9.374 -40.681 1.00 40.97 210 ALA A CA 1
ATOM 1708 C C . ALA A 1 210 ? 18.240 9.608 -41.840 1.00 40.97 210 ALA A C 1
ATOM 1710 O O . ALA A 1 210 ? 18.675 9.444 -43.002 1.00 40.97 210 ALA A O 1
#

pLDDT: mean 71.61, std 16.94, range [29.88, 93.75]

Foldseek 3Di:
DVVVVVVVVVVQVPDVVSCVVPVQVLVPPPVPPPPDPDDDPPDDDPCCPLDVCDDPVDHFLLRVLVSQLVVCVVVVPPVSNVVSVVSNCVQCVVLVVQLVVLVVVLVVVVVVQCDPPGPNPPVCVPDPDDDPLVSLVVNLVVLVVNLVSLVSSVVSPPGDTDPVCVVVCVVCVVVVCVSCCPDPSNVVSVVSVVVSVVSVVVSVVVVVVD